Protein AF-A0A024U863-F1 (afdb_monomer)

Nearest PDB structures (foldseek):
  3dof-assembly1_B  TM=7.709E-01  e=3.099E-02  Homo sapiens
  5a7d-assembly1_R  TM=2.707E-01  e=6.084E+00  Drosophila melanogaster
  5a7d-assembly2_Q  TM=2.028E-01  e=5.424E+00  Drosophila melanogaster

Solvent-accessible surface area (backbone atoms only — not comparable to full-atom values): 11128 Å² total; per-residue (Å²): 144,69,62,66,69,47,52,58,52,44,57,62,49,55,77,75,60,78,72,74,83,85,80,75,94,74,94,79,80,90,83,85,88,83,88,87,86,81,90,75,84,78,72,89,75,84,70,82,72,81,65,95,59,82,84,48,71,60,57,50,51,53,48,45,72,77,67,36,62,69,62,52,52,53,54,53,55,50,29,66,75,58,11,82,82,51,62,75,89,50,90,76,83,58,74,69,55,56,61,52,46,51,55,49,51,54,54,51,51,52,53,53,47,55,51,40,46,74,73,76,47,50,70,66,58,44,52,52,52,51,52,53,39,30,76,74,34,68,82,34,70,67,28,49,52,52,50,49,56,54,51,65,67,31,69,69,53,44,52,51,53,26,30,51,36,37,53,51,53,55,50,54,70,59,64,75,77,119

Sequence (178 aa):
MNGYKKNLYIYHQSQYTTKMPSESKGTYRRDDDDDVSDAKRVGANESDAKTDRPPTIVDRVIAFFFENEDFCRVFERFADKHCDIFDVKSDEMQLEYTDIYKKFTDLFESKIEAFIESQGSTVDDFYTLVKKAHDKDPHGTIAIYSRMLVATTDFDVFVIMMKQAKEAKAADAKGEFK

InterPro domains:
  IPR023379 BART domain [PF11527] (61-169)
  IPR038888 Cilia- and flagella-associated protein 36 [PTHR21532] (58-166)
  IPR042541 BART domain superfamily [G3DSA:1.20.1520.10] (47-175)

Mean predicted aligned error: 14.29 Å

Structure (mmCIF, N/CA/C/O backbone):
data_AF-A0A024U863-F1
#
_entry.id   AF-A0A024U863-F1
#
loop_
_atom_site.group_PDB
_atom_site.id
_atom_site.type_symbol
_atom_site.label_atom_id
_atom_site.label_alt_id
_atom_site.label_comp_id
_atom_site.label_asym_id
_atom_site.label_entity_id
_atom_site.label_seq_id
_atom_site.pdbx_PDB_ins_code
_atom_site.Cartn_x
_atom_site.Cartn_y
_atom_site.Cartn_z
_atom_site.occupancy
_atom_site.B_iso_or_equiv
_atom_site.auth_seq_id
_atom_site.auth_comp_id
_atom_site.auth_asym_id
_atom_site.auth_atom_id
_atom_site.pdbx_PDB_model_num
ATOM 1 N N . MET A 1 1 ? -20.012 -9.435 1.701 1.00 40.56 1 MET A N 1
ATOM 2 C CA . MET A 1 1 ? -18.722 -9.572 0.976 1.00 40.56 1 MET A CA 1
ATOM 3 C C . MET A 1 1 ? -18.466 -8.541 -0.147 1.00 40.56 1 MET A C 1
ATOM 5 O O . MET A 1 1 ? -17.589 -8.779 -0.960 1.00 40.56 1 MET A O 1
ATOM 9 N N . ASN A 1 2 ? -19.129 -7.371 -0.205 1.00 37.25 2 ASN A N 1
ATOM 10 C CA . ASN A 1 2 ? -18.901 -6.393 -1.300 1.00 37.25 2 ASN A CA 1
ATOM 11 C C . ASN A 1 2 ? -18.754 -4.923 -0.836 1.00 37.25 2 ASN A C 1
ATOM 13 O O . ASN A 1 2 ? -18.875 -4.003 -1.641 1.00 37.25 2 ASN A O 1
ATOM 17 N N . GLY A 1 3 ? -18.531 -4.690 0.463 1.00 31.44 3 GLY A N 1
ATOM 18 C CA . GLY A 1 3 ? -18.396 -3.342 1.038 1.00 31.44 3 GLY A CA 1
ATOM 19 C C . GLY A 1 3 ? -16.996 -2.745 0.870 1.00 31.44 3 GLY A C 1
ATOM 20 O O . GLY A 1 3 ? -16.860 -1.578 0.518 1.00 31.44 3 GLY A O 1
ATOM 21 N N . TYR A 1 4 ? -15.958 -3.569 1.023 1.00 34.25 4 TYR A N 1
ATOM 22 C CA . TYR A 1 4 ? -14.557 -3.133 1.020 1.00 34.25 4 TYR A CA 1
ATOM 23 C C . TYR A 1 4 ? -14.078 -2.654 -0.356 1.00 34.25 4 TYR A C 1
ATOM 25 O O . TYR A 1 4 ? -13.518 -1.564 -0.471 1.00 34.25 4 TYR A O 1
ATOM 33 N N . LYS A 1 5 ? -14.422 -3.391 -1.426 1.00 39.09 5 LYS A N 1
ATOM 34 C CA . LYS A 1 5 ? -14.172 -2.962 -2.815 1.00 39.09 5 LYS A CA 1
ATOM 35 C C . LYS A 1 5 ? -14.874 -1.639 -3.136 1.00 39.09 5 LYS A C 1
ATOM 37 O O . LYS A 1 5 ? -14.330 -0.825 -3.873 1.00 39.09 5 LYS A O 1
ATOM 42 N N . LYS A 1 6 ? -16.056 -1.393 -2.555 1.00 37.03 6 LYS A N 1
ATOM 43 C CA . LYS A 1 6 ? -16.772 -0.125 -2.722 1.00 37.03 6 LYS A CA 1
ATOM 44 C C . LYS A 1 6 ? -16.045 1.014 -2.016 1.00 37.03 6 LYS A C 1
ATOM 46 O O . LYS A 1 6 ? -15.883 2.045 -2.637 1.00 37.03 6 LYS A O 1
ATOM 51 N N . ASN A 1 7 ? -15.560 0.841 -0.788 1.00 41.03 7 ASN A N 1
ATOM 52 C CA . ASN A 1 7 ? -14.935 1.937 -0.036 1.00 41.03 7 ASN A CA 1
ATOM 53 C C . ASN A 1 7 ? -13.564 2.354 -0.582 1.00 41.03 7 ASN A C 1
ATOM 55 O O . ASN A 1 7 ? -13.302 3.551 -0.672 1.00 41.03 7 ASN A O 1
ATOM 59 N N . LEU A 1 8 ? -12.738 1.409 -1.044 1.00 41.66 8 LEU A N 1
ATOM 60 C CA . LEU A 1 8 ? -11.461 1.746 -1.685 1.00 41.66 8 LEU A CA 1
ATOM 61 C C . LEU A 1 8 ? -11.680 2.430 -3.050 1.00 41.66 8 LEU A C 1
ATOM 63 O O . LEU A 1 8 ? -11.015 3.411 -3.379 1.00 41.66 8 LEU A O 1
ATOM 67 N N . TYR A 1 9 ? -12.690 1.982 -3.805 1.00 39.88 9 TYR A N 1
ATOM 68 C CA . TYR A 1 9 ? -13.096 2.612 -5.064 1.00 39.88 9 TYR A CA 1
ATOM 69 C C . TYR A 1 9 ? -13.805 3.965 -4.852 1.00 39.88 9 TYR A C 1
ATOM 71 O O . TYR A 1 9 ? -13.642 4.881 -5.653 1.00 39.88 9 TYR A O 1
ATOM 79 N N . ILE A 1 10 ? -14.555 4.134 -3.757 1.00 45.16 10 ILE A N 1
ATOM 80 C CA . ILE A 1 10 ? -15.210 5.394 -3.367 1.00 45.16 10 ILE A CA 1
ATOM 81 C C . ILE A 1 10 ? -14.169 6.413 -2.899 1.00 45.16 10 ILE A C 1
ATOM 83 O O . ILE A 1 10 ? -14.284 7.574 -3.276 1.00 45.16 10 ILE A O 1
ATOM 87 N N . TYR A 1 11 ? -13.130 6.011 -2.158 1.00 42.56 11 TYR A N 1
ATOM 88 C CA . TYR A 1 11 ? -12.011 6.903 -1.833 1.00 42.56 11 TYR A CA 1
ATOM 89 C C . TYR A 1 11 ? -11.299 7.371 -3.109 1.00 42.56 11 TYR A C 1
ATOM 91 O O . TYR A 1 11 ? -11.053 8.564 -3.281 1.00 42.56 11 TYR A O 1
ATOM 99 N N . HIS A 1 12 ? -11.083 6.451 -4.054 1.00 43.12 12 HIS A N 1
ATOM 100 C CA . HIS A 1 12 ? -10.526 6.770 -5.365 1.00 43.12 12 HIS A CA 1
ATOM 101 C C . HIS A 1 12 ? -11.420 7.732 -6.169 1.00 43.12 12 HIS A C 1
ATOM 103 O O . HIS A 1 12 ? -10.902 8.657 -6.777 1.00 43.12 12 HIS A O 1
ATOM 109 N N . GLN A 1 13 ? -12.753 7.586 -6.153 1.00 38.28 13 GLN A N 1
ATOM 110 C CA . GLN A 1 13 ? -13.658 8.504 -6.867 1.00 38.28 13 GLN A CA 1
ATOM 111 C C . GLN A 1 13 ? -13.890 9.846 -6.157 1.00 38.28 13 GLN A C 1
ATOM 113 O O . GLN A 1 13 ? -14.039 10.867 -6.824 1.00 38.28 13 GLN A O 1
ATOM 118 N N . SER A 1 14 ? -13.892 9.880 -4.822 1.00 38.62 14 SER A N 1
ATOM 119 C CA . SER A 1 14 ? -14.157 11.095 -4.041 1.00 38.62 14 SER A CA 1
ATOM 120 C C . SER A 1 14 ? -13.081 12.169 -4.230 1.00 38.62 14 SER A C 1
ATOM 122 O O . SER A 1 14 ? -13.390 13.354 -4.111 1.00 38.62 14 SER A O 1
ATOM 124 N N . GLN A 1 15 ? -11.845 11.782 -4.564 1.00 42.84 15 GLN A N 1
ATOM 125 C CA . GLN A 1 15 ? -10.753 12.714 -4.877 1.00 42.84 15 GLN A CA 1
ATOM 126 C C . GLN A 1 15 ? -10.921 13.411 -6.241 1.00 42.84 15 GLN A C 1
ATOM 128 O O . GLN A 1 15 ? -10.272 14.422 -6.497 1.00 42.84 15 GLN A O 1
ATOM 133 N N . TYR A 1 16 ? -11.832 12.934 -7.098 1.00 40.19 16 TYR A N 1
ATOM 134 C CA . TYR A 1 16 ? -12.148 13.561 -8.388 1.00 40.19 16 TYR A CA 1
ATOM 135 C C . TYR A 1 16 ? -13.442 14.391 -8.372 1.00 40.19 16 TYR A C 1
ATOM 137 O O . TYR A 1 16 ? -13.772 15.021 -9.375 1.00 40.19 16 TYR A O 1
ATOM 145 N N . THR A 1 17 ? -14.188 14.432 -7.258 1.00 38.59 17 THR A N 1
ATOM 146 C CA . THR A 1 17 ? -15.500 15.111 -7.203 1.00 38.59 17 THR A CA 1
ATOM 147 C C . THR A 1 17 ? -15.545 16.376 -6.350 1.00 38.59 17 THR A C 1
ATOM 149 O O . THR A 1 17 ? -16.642 16.865 -6.065 1.00 38.59 17 THR A O 1
ATOM 152 N N . THR A 1 18 ? -14.404 16.960 -5.973 1.00 35.66 18 THR A N 1
ATOM 153 C CA . THR A 1 18 ? -14.390 18.306 -5.379 1.00 35.66 18 THR A CA 1
ATOM 154 C C . THR A 1 18 ? -14.790 19.323 -6.447 1.00 35.66 18 THR A C 1
ATOM 156 O O . THR A 1 18 ? -13.971 19.862 -7.188 1.00 35.66 18 THR A O 1
ATOM 159 N N . LYS A 1 19 ? -16.105 19.528 -6.559 1.00 41.78 19 LYS A N 1
ATOM 160 C CA . LYS A 1 19 ? -16.744 20.551 -7.376 1.00 41.78 19 LYS A CA 1
ATOM 161 C C . LYS A 1 19 ? -16.129 21.904 -7.042 1.00 41.78 19 LYS A C 1
ATOM 163 O O . LYS A 1 19 ? -16.186 22.352 -5.898 1.00 41.78 19 LYS A O 1
ATOM 168 N N . MET A 1 20 ? -15.604 22.555 -8.073 1.00 32.41 20 MET A N 1
ATOM 169 C CA . MET A 1 20 ? -15.341 23.986 -8.054 1.00 32.41 20 MET A CA 1
ATOM 170 C C . MET A 1 20 ? -16.615 24.740 -7.631 1.00 32.41 20 MET A C 1
ATOM 172 O O . MET A 1 20 ? -17.716 24.337 -8.029 1.00 32.41 20 MET A O 1
ATOM 176 N N . PRO A 1 21 ? -16.499 25.799 -6.814 1.00 34.59 21 PRO A N 1
ATOM 177 C CA . PRO A 1 21 ? -17.643 26.586 -6.386 1.00 34.59 21 PRO A CA 1
ATOM 178 C C . PRO A 1 21 ? -18.357 27.177 -7.605 1.00 34.59 21 PRO A C 1
ATOM 180 O O . PRO A 1 21 ? -17.755 27.806 -8.472 1.00 34.59 21 PRO A O 1
ATOM 183 N N . SER A 1 22 ? -19.666 26.944 -7.673 1.00 45.94 22 SER A N 1
ATOM 184 C CA . SER A 1 22 ? -20.553 27.610 -8.616 1.00 45.94 22 SER A CA 1
ATOM 185 C C . SER A 1 22 ? -20.682 29.075 -8.211 1.00 45.94 22 SER A C 1
ATOM 187 O O . SER A 1 22 ? -21.405 29.385 -7.260 1.00 45.94 22 SER A O 1
ATOM 189 N N . GLU A 1 23 ? -20.010 29.980 -8.914 1.00 32.44 23 GLU A N 1
ATOM 190 C CA . GLU A 1 23 ? -20.268 31.405 -8.739 1.00 32.44 23 GLU A CA 1
ATOM 191 C C . GLU A 1 23 ? -21.475 31.841 -9.572 1.00 32.44 23 GLU A C 1
ATOM 193 O O . GLU A 1 23 ? -21.543 31.731 -10.799 1.00 32.44 23 GLU A O 1
ATOM 198 N N . SER A 1 24 ? -22.475 32.283 -8.815 1.00 36.44 24 SER A N 1
ATOM 199 C CA . SER A 1 24 ? -23.716 32.907 -9.237 1.00 36.44 24 SER A CA 1
ATOM 200 C C . SER A 1 24 ? -23.484 34.144 -10.100 1.00 36.44 24 SER A C 1
ATOM 202 O O . SER A 1 24 ? -22.596 34.956 -9.861 1.00 36.44 24 SER A O 1
ATOM 204 N N . LYS A 1 25 ? -24.388 34.324 -11.065 1.00 36.69 25 LYS A N 1
ATOM 205 C CA . LYS A 1 25 ? -24.525 35.510 -11.912 1.00 36.69 25 LYS A CA 1
ATOM 206 C C . LYS A 1 25 ? -24.710 36.772 -11.056 1.00 36.69 25 LYS A C 1
ATOM 208 O O . LYS A 1 25 ? -25.790 36.988 -10.511 1.00 36.69 25 LYS A O 1
ATOM 213 N N . GLY A 1 26 ? -23.681 37.611 -10.989 1.00 31.81 26 GLY A N 1
ATOM 214 C CA . GLY A 1 26 ? -23.734 38.974 -10.461 1.00 31.81 26 GLY A CA 1
ATOM 215 C C . GLY A 1 26 ? -23.383 39.965 -11.567 1.00 31.81 26 GLY A C 1
ATOM 216 O O . GLY A 1 26 ? -22.270 39.973 -12.076 1.00 31.81 26 GLY A O 1
ATOM 217 N N . THR A 1 27 ? -24.357 40.765 -11.986 1.00 41.69 27 THR A N 1
ATOM 218 C CA . THR A 1 27 ? -24.231 41.776 -13.038 1.00 41.69 27 THR A CA 1
ATOM 219 C C . THR A 1 27 ? -23.424 42.982 -12.556 1.00 41.69 27 THR A C 1
ATOM 221 O O . THR A 1 27 ? -23.889 43.686 -11.660 1.00 41.69 27 THR A O 1
ATOM 224 N N . TYR A 1 28 ? -22.307 43.297 -13.213 1.00 29.89 28 TYR A N 1
ATOM 225 C CA . TYR A 1 28 ? -21.718 44.637 -13.169 1.00 29.89 28 TYR A CA 1
ATOM 226 C C . TYR A 1 28 ? -21.450 45.165 -14.579 1.00 29.89 28 TYR A C 1
ATOM 228 O O . TYR A 1 28 ? -21.278 44.417 -15.538 1.00 29.89 28 TYR A O 1
ATOM 236 N N . ARG A 1 29 ? -21.615 46.481 -14.672 1.00 31.14 29 ARG A N 1
ATOM 237 C CA . ARG A 1 29 ? -21.849 47.295 -15.862 1.00 31.14 29 ARG A CA 1
ATOM 238 C C . ARG A 1 29 ? -20.557 47.560 -16.645 1.00 31.14 29 ARG A C 1
ATOM 240 O O . ARG A 1 29 ? -19.472 47.469 -16.088 1.00 31.14 29 ARG A O 1
ATOM 247 N N . ARG A 1 30 ? -20.771 47.896 -17.923 1.00 35.91 30 ARG A N 1
ATOM 248 C CA . ARG A 1 30 ? -19.850 48.466 -18.923 1.00 35.91 30 ARG A CA 1
ATOM 249 C C . ARG A 1 30 ? -18.886 49.503 -18.328 1.00 35.91 30 ARG A C 1
ATOM 251 O O . ARG A 1 30 ? -19.320 50.263 -17.469 1.00 35.91 30 ARG A O 1
ATOM 258 N N . ASP A 1 31 ? -17.641 49.539 -18.801 1.00 35.34 31 ASP A N 1
ATOM 259 C CA . ASP A 1 31 ? -17.183 50.498 -19.823 1.00 35.34 31 ASP A CA 1
ATOM 260 C C . ASP A 1 31 ? -15.746 50.148 -20.296 1.00 35.34 31 ASP A C 1
ATOM 262 O O . ASP A 1 31 ? -14.912 49.727 -19.499 1.00 35.34 31 ASP A O 1
ATOM 266 N N . ASP A 1 32 ? -15.557 50.289 -21.613 1.00 39.31 32 ASP A N 1
ATOM 267 C CA . ASP A 1 32 ? -14.357 50.634 -22.399 1.00 39.31 32 ASP A CA 1
ATOM 268 C C . ASP A 1 32 ? -13.116 49.711 -22.543 1.00 39.31 32 ASP A C 1
ATOM 270 O O . ASP A 1 32 ? -12.400 49.396 -21.598 1.00 39.31 32 ASP A O 1
ATOM 274 N N . ASP A 1 33 ? -12.899 49.355 -23.822 1.00 40.94 33 ASP A N 1
ATOM 275 C CA . ASP A 1 33 ? -11.648 49.300 -24.601 1.00 40.94 33 ASP A CA 1
ATOM 276 C C . ASP A 1 33 ? -10.436 48.504 -24.074 1.00 40.94 33 ASP A C 1
ATOM 278 O O . ASP A 1 33 ? -9.705 48.938 -23.193 1.00 40.94 33 ASP A O 1
ATOM 282 N N . ASP A 1 34 ? -10.155 47.347 -24.688 1.00 36.44 34 ASP A N 1
ATOM 283 C CA . ASP A 1 34 ? -9.099 47.236 -25.713 1.00 36.44 34 ASP A CA 1
ATOM 284 C C . ASP A 1 34 ? -8.739 45.772 -26.051 1.00 36.44 34 ASP A C 1
ATOM 286 O O . ASP A 1 34 ? -8.577 44.906 -25.194 1.00 36.44 34 ASP A O 1
ATOM 290 N N . ASP A 1 35 ? -8.547 45.577 -27.353 1.00 36.38 35 ASP A N 1
ATOM 291 C CA . ASP A 1 35 ? -7.711 44.587 -28.036 1.00 36.38 35 ASP A CA 1
ATOM 292 C C . ASP A 1 35 ? -8.161 43.117 -28.197 1.00 36.38 35 ASP A C 1
ATOM 294 O O . ASP A 1 35 ? -8.458 42.349 -27.282 1.00 36.38 35 ASP A O 1
ATOM 298 N N . VAL A 1 36 ? -8.160 42.727 -29.471 1.00 41.66 36 VAL A N 1
ATOM 299 C CA . VAL A 1 36 ? -8.538 41.437 -30.035 1.00 41.66 36 VAL A CA 1
ATOM 300 C C . VAL A 1 36 ? -7.249 40.732 -30.433 1.00 41.66 36 VAL A C 1
ATOM 302 O O . VAL A 1 36 ? -6.582 41.193 -31.351 1.00 41.66 36 VAL A O 1
ATOM 305 N N . SER A 1 37 ? -6.941 39.563 -29.865 1.00 40.81 37 SER A N 1
ATOM 306 C CA . SER A 1 37 ? -6.636 38.361 -30.667 1.00 40.81 37 SER A CA 1
ATOM 307 C C . SER A 1 37 ? -6.153 37.151 -29.858 1.00 40.81 37 SER A C 1
ATOM 309 O O . SER A 1 37 ? -5.414 37.241 -28.889 1.00 40.81 37 SER A O 1
ATOM 311 N N . ASP A 1 38 ? -6.549 36.001 -30.402 1.00 36.78 38 ASP A N 1
ATOM 312 C CA . ASP A 1 38 ? -5.924 34.679 -30.313 1.00 36.78 38 ASP A CA 1
ATOM 313 C C . ASP A 1 38 ? -6.463 33.681 -29.272 1.00 36.78 38 ASP A C 1
ATOM 315 O O . ASP A 1 38 ? -5.865 33.324 -28.258 1.00 36.78 38 ASP A O 1
ATOM 319 N N . ALA A 1 39 ? -7.638 33.148 -29.610 1.00 42.19 39 ALA A N 1
ATOM 320 C CA . ALA A 1 39 ? -8.204 31.945 -29.030 1.00 42.19 39 ALA A CA 1
ATOM 321 C C . ALA A 1 39 ? -7.496 30.693 -29.581 1.00 42.19 39 ALA A C 1
ATOM 323 O O . ALA A 1 39 ? -7.949 30.093 -30.559 1.00 42.19 39 ALA A O 1
ATOM 324 N N . LYS A 1 40 ? -6.446 30.220 -28.901 1.00 37.16 40 LYS A N 1
ATOM 325 C CA . LYS A 1 40 ? -5.945 28.851 -29.090 1.00 37.16 40 LYS A CA 1
ATOM 326 C C . LYS A 1 40 ? -6.412 27.942 -27.956 1.00 37.16 40 LYS A C 1
ATOM 328 O O . LYS A 1 40 ? -5.810 27.860 -26.892 1.00 37.16 40 LYS A O 1
ATOM 333 N N . ARG A 1 41 ? -7.507 27.226 -28.238 1.00 43.59 41 ARG A N 1
ATOM 334 C CA . ARG A 1 41 ? -7.941 25.994 -27.557 1.00 43.59 41 ARG A CA 1
ATOM 335 C C . ARG A 1 41 ? -6.734 25.082 -27.310 1.00 43.59 41 ARG A C 1
ATOM 337 O O .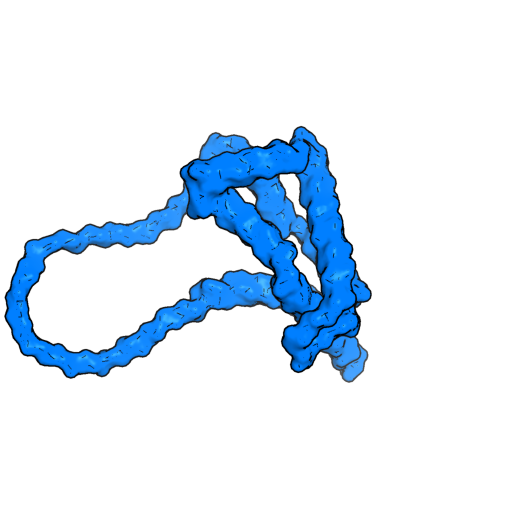 ARG A 1 41 ? -6.209 24.503 -28.261 1.00 43.59 41 ARG A O 1
ATOM 344 N N . VAL A 1 42 ? -6.345 24.895 -26.053 1.00 40.12 42 VAL A N 1
ATOM 345 C CA . VAL A 1 42 ? -5.480 23.777 -25.663 1.00 40.12 42 VAL A CA 1
ATOM 346 C C . VAL A 1 42 ? -6.410 22.644 -25.256 1.00 40.12 42 VAL A C 1
ATOM 348 O O . VAL A 1 42 ? -7.036 22.671 -24.200 1.00 40.12 42 VAL A O 1
ATOM 351 N N . GLY A 1 43 ? -6.600 21.715 -26.191 1.00 35.88 43 GLY A N 1
ATOM 352 C CA . GLY A 1 43 ? -7.360 20.497 -25.970 1.00 35.88 43 GLY A CA 1
ATOM 353 C C . GLY A 1 43 ? -6.703 19.640 -24.894 1.00 35.88 43 GLY A C 1
ATOM 354 O O . GLY A 1 43 ? -5.478 19.536 -24.834 1.00 35.88 43 GLY A O 1
ATOM 355 N N . ALA A 1 44 ? -7.548 19.022 -24.073 1.00 40.16 44 ALA A N 1
ATOM 356 C CA . ALA A 1 44 ? -7.192 17.872 -23.265 1.00 40.16 44 ALA A CA 1
ATOM 357 C C . ALA A 1 44 ? -6.592 16.804 -24.187 1.00 40.16 44 ALA A C 1
ATOM 359 O O . ALA A 1 44 ? -7.294 16.209 -25.003 1.00 40.16 44 ALA A O 1
ATOM 360 N N . ASN A 1 45 ? -5.278 16.627 -24.099 1.00 36.34 45 ASN A N 1
ATOM 361 C CA . ASN A 1 45 ? -4.579 15.539 -24.752 1.00 36.34 45 ASN A CA 1
ATOM 362 C C . ASN A 1 45 ? -4.285 14.510 -23.660 1.00 36.34 45 ASN A C 1
ATOM 364 O O . ASN A 1 45 ? -3.198 14.473 -23.091 1.00 36.34 45 ASN A O 1
ATOM 368 N N . GLU A 1 46 ? -5.298 13.709 -23.334 1.00 47.84 46 GLU A N 1
ATOM 369 C CA . GLU A 1 46 ? -5.109 12.415 -22.679 1.00 47.84 46 GLU A CA 1
ATOM 370 C C . GLU A 1 46 ? -4.465 11.479 -23.706 1.00 47.84 46 GLU A C 1
ATOM 372 O O . GLU A 1 46 ? -5.097 10.611 -24.305 1.00 47.84 46 GLU A O 1
ATOM 377 N N . SER A 1 47 ? -3.188 11.718 -23.995 1.00 41.34 47 SER A N 1
ATOM 378 C CA . SER A 1 47 ? -2.375 10.752 -24.708 1.00 41.34 47 SER A CA 1
ATOM 379 C C . SER A 1 47 ? -1.897 9.735 -23.684 1.00 41.34 47 SER A C 1
ATOM 381 O O . SER A 1 47 ? -0.842 9.913 -23.072 1.00 41.34 47 SER A O 1
ATOM 383 N N . ASP A 1 48 ? -2.676 8.667 -23.514 1.00 50.16 48 ASP A N 1
ATOM 384 C CA . ASP A 1 48 ? -2.163 7.375 -23.069 1.00 50.16 48 ASP A CA 1
ATOM 385 C C . ASP A 1 48 ? -1.062 6.959 -24.049 1.00 50.16 48 ASP A C 1
ATOM 387 O O . ASP A 1 48 ? -1.287 6.317 -25.081 1.00 50.16 48 ASP A O 1
ATOM 391 N N . ALA A 1 49 ? 0.158 7.403 -23.760 1.00 46.75 49 ALA A N 1
ATOM 392 C CA . ALA A 1 49 ? 1.342 6.991 -24.473 1.00 46.75 49 ALA A CA 1
ATOM 393 C C . ALA A 1 49 ? 1.580 5.518 -24.138 1.00 46.75 49 ALA A C 1
ATOM 395 O O . ALA A 1 49 ? 2.290 5.182 -23.187 1.00 46.75 49 ALA A O 1
ATOM 396 N N . LYS A 1 50 ? 0.991 4.624 -24.945 1.00 48.81 50 LYS A N 1
ATOM 397 C CA . LYS A 1 50 ? 1.477 3.252 -25.092 1.00 48.81 50 LYS A CA 1
ATOM 398 C C . LYS A 1 50 ? 2.958 3.350 -25.416 1.00 48.81 50 LYS A C 1
ATOM 400 O O . LYS A 1 50 ? 3.352 3.665 -26.535 1.00 48.81 50 LYS A O 1
ATOM 405 N N . THR A 1 51 ? 3.775 3.172 -24.390 1.00 52.66 51 THR A N 1
ATOM 406 C CA . THR A 1 51 ? 5.214 3.216 -24.545 1.00 52.66 51 THR A CA 1
ATOM 407 C C . THR A 1 51 ? 5.585 1.903 -25.215 1.00 52.66 51 THR A C 1
ATOM 409 O O . THR A 1 51 ? 5.385 0.848 -24.626 1.00 52.66 51 THR A O 1
ATOM 412 N N . ASP A 1 52 ? 6.109 1.960 -26.438 1.00 62.78 52 ASP A N 1
ATOM 413 C CA . ASP A 1 52 ? 6.518 0.810 -27.272 1.00 62.78 52 ASP A CA 1
ATOM 414 C C . ASP A 1 52 ? 7.737 0.044 -26.694 1.00 62.78 52 ASP A C 1
ATOM 416 O O . ASP A 1 52 ? 8.469 -0.659 -27.386 1.00 62.78 52 ASP A O 1
ATOM 420 N N . ARG A 1 53 ? 8.007 0.232 -25.397 1.00 76.69 53 ARG A N 1
ATOM 421 C CA . ARG A 1 53 ? 9.093 -0.392 -24.649 1.00 76.69 53 ARG A CA 1
ATOM 422 C C . ARG A 1 53 ? 8.553 -1.609 -23.894 1.00 76.69 53 ARG A C 1
ATOM 424 O O . ARG A 1 53 ? 7.408 -1.584 -23.442 1.00 76.69 53 ARG A O 1
ATOM 431 N N . PRO A 1 54 ? 9.375 -2.646 -23.677 1.00 80.88 54 PRO A N 1
ATOM 432 C CA . PRO A 1 54 ? 8.975 -3.764 -22.836 1.00 80.88 54 PRO A CA 1
ATOM 433 C C . PRO A 1 54 ? 8.636 -3.284 -21.409 1.00 80.88 54 PRO A C 1
ATOM 435 O O . PRO A 1 54 ? 9.318 -2.389 -20.895 1.00 80.88 54 PRO A O 1
ATOM 438 N N . PRO A 1 55 ? 7.613 -3.871 -20.758 1.00 85.00 55 PRO A N 1
ATOM 439 C CA . PRO A 1 55 ? 7.201 -3.484 -19.414 1.00 85.00 55 PRO A CA 1
ATOM 440 C C . PRO A 1 55 ? 8.333 -3.730 -18.415 1.00 85.00 55 PRO A C 1
ATOM 442 O O . PRO A 1 55 ? 8.886 -4.834 -18.323 1.00 85.00 55 PRO A O 1
ATOM 445 N N . THR A 1 56 ? 8.665 -2.684 -17.666 1.00 90.62 56 THR A N 1
ATOM 446 C CA . THR A 1 56 ? 9.685 -2.703 -16.614 1.00 90.62 56 THR A CA 1
ATOM 447 C C . THR A 1 56 ? 9.163 -3.386 -15.354 1.00 90.62 56 THR A C 1
ATOM 449 O O . THR A 1 56 ? 7.962 -3.616 -15.212 1.00 90.62 56 THR A O 1
ATOM 452 N N . ILE A 1 57 ? 10.055 -3.687 -14.404 1.00 92.50 57 ILE A N 1
ATOM 453 C CA . ILE A 1 57 ? 9.638 -4.210 -13.096 1.00 92.50 57 ILE A CA 1
ATOM 454 C C . ILE A 1 57 ? 8.664 -3.262 -12.387 1.00 92.50 57 ILE A C 1
ATOM 456 O O . ILE A 1 57 ? 7.712 -3.723 -11.772 1.00 92.50 57 ILE A O 1
ATOM 460 N N . VAL A 1 58 ? 8.829 -1.945 -12.552 1.00 90.31 58 VAL A N 1
ATOM 461 C CA . VAL A 1 58 ? 7.925 -0.950 -11.962 1.00 90.31 58 VAL A CA 1
ATOM 462 C C . VAL A 1 58 ? 6.519 -1.065 -12.548 1.00 90.31 58 VAL A C 1
ATOM 464 O O . VAL A 1 58 ? 5.552 -1.091 -11.796 1.00 90.31 58 VAL A O 1
ATOM 467 N N . ASP A 1 59 ? 6.403 -1.230 -13.869 1.00 90.19 59 ASP A N 1
ATOM 468 C CA . ASP A 1 59 ? 5.109 -1.424 -14.539 1.00 90.19 59 ASP A CA 1
ATOM 469 C C . ASP A 1 59 ? 4.405 -2.692 -14.020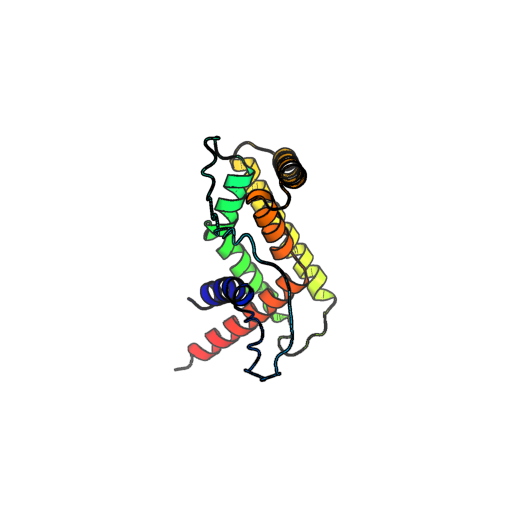 1.00 90.19 59 ASP A C 1
ATOM 471 O O . ASP A 1 59 ? 3.199 -2.696 -13.779 1.00 90.19 59 ASP A O 1
ATOM 475 N N . ARG A 1 60 ? 5.172 -3.764 -13.777 1.00 92.69 60 ARG A N 1
ATOM 476 C CA . ARG A 1 60 ? 4.644 -5.021 -13.226 1.00 92.69 60 ARG A CA 1
ATOM 477 C C . ARG A 1 60 ? 4.245 -4.907 -11.760 1.00 92.69 60 ARG A C 1
ATOM 479 O O . ARG A 1 60 ? 3.238 -5.491 -11.383 1.00 92.69 60 ARG A O 1
ATOM 486 N N . VAL A 1 61 ? 5.006 -4.179 -10.941 1.00 91.94 61 VAL A N 1
ATOM 487 C CA . VAL A 1 61 ? 4.665 -3.920 -9.530 1.00 91.94 61 VAL A CA 1
ATOM 488 C C . VAL A 1 61 ? 3.386 -3.093 -9.437 1.00 91.94 61 VAL A C 1
ATOM 490 O O . VAL A 1 61 ? 2.519 -3.415 -8.632 1.00 91.94 61 VAL A O 1
ATOM 493 N N . ILE A 1 62 ? 3.231 -2.079 -10.294 1.00 90.06 62 ILE A N 1
ATOM 494 C CA . ILE A 1 62 ? 2.001 -1.281 -10.380 1.00 90.06 62 ILE A CA 1
ATOM 495 C C . ILE A 1 62 ? 0.816 -2.180 -10.750 1.00 90.06 62 ILE A C 1
ATOM 497 O O . ILE A 1 62 ? -0.191 -2.176 -10.047 1.00 90.06 62 ILE A O 1
ATOM 501 N N . ALA A 1 63 ? 0.945 -2.997 -11.800 1.00 91.38 63 ALA A N 1
ATOM 502 C CA . ALA A 1 63 ? -0.108 -3.938 -12.185 1.00 91.38 63 ALA A CA 1
ATOM 503 C C . ALA A 1 63 ? -0.436 -4.922 -11.050 1.00 91.38 63 ALA A C 1
ATOM 505 O O . ALA A 1 63 ? -1.598 -5.104 -10.702 1.00 91.38 63 ALA A O 1
ATOM 506 N N . PHE A 1 64 ? 0.580 -5.501 -10.405 1.00 92.19 64 PHE A N 1
ATOM 507 C CA . PHE A 1 64 ? 0.401 -6.392 -9.259 1.00 92.19 64 PHE A CA 1
ATOM 508 C C . PHE A 1 64 ? -0.362 -5.715 -8.117 1.00 92.19 64 PHE A C 1
ATOM 510 O O . PHE A 1 64 ? -1.293 -6.304 -7.578 1.00 92.19 64 PHE A O 1
ATOM 517 N N . PHE A 1 65 ? -0.019 -4.474 -7.782 1.00 89.75 65 PHE A N 1
ATOM 518 C CA . PHE A 1 65 ? -0.663 -3.736 -6.703 1.00 89.75 65 PHE A CA 1
ATOM 519 C C . PHE A 1 65 ? -2.164 -3.502 -6.941 1.00 89.75 65 PHE A C 1
ATOM 521 O O . PHE A 1 65 ? -2.956 -3.627 -6.010 1.00 89.75 65 PHE A O 1
ATOM 528 N N . PHE A 1 66 ? -2.568 -3.190 -8.178 1.00 86.00 66 PHE A N 1
ATOM 529 C CA . PHE A 1 66 ? -3.967 -2.886 -8.501 1.00 86.00 66 PHE A CA 1
ATOM 530 C C . PHE A 1 66 ? -4.801 -4.107 -8.908 1.00 86.00 66 PHE A C 1
ATOM 532 O O . PHE A 1 66 ? -6.015 -4.113 -8.701 1.00 86.00 66 PHE A O 1
ATOM 539 N N . GLU A 1 67 ? -4.180 -5.133 -9.492 1.00 90.12 67 GLU A N 1
ATOM 540 C CA . GLU A 1 67 ? -4.893 -6.259 -10.108 1.00 90.12 67 GLU A CA 1
ATOM 541 C C . GLU A 1 67 ? -4.820 -7.550 -9.279 1.00 90.12 67 GLU A C 1
ATOM 543 O O . GLU A 1 67 ? -5.647 -8.447 -9.462 1.00 90.12 67 GLU A O 1
ATOM 548 N N . ASN A 1 68 ? -3.859 -7.682 -8.357 1.00 92.19 68 ASN A N 1
ATOM 549 C CA . ASN A 1 68 ? -3.690 -8.919 -7.602 1.00 92.19 68 ASN A CA 1
ATOM 550 C C . ASN A 1 68 ? -4.666 -9.006 -6.418 1.00 92.19 68 ASN A C 1
ATOM 552 O O . ASN A 1 68 ? -4.456 -8.438 -5.347 1.00 92.19 68 ASN A O 1
ATOM 556 N N . GLU A 1 69 ? -5.728 -9.794 -6.583 1.00 91.62 69 GLU A N 1
ATOM 557 C CA . GLU A 1 69 ? -6.709 -9.982 -5.513 1.00 91.62 69 GLU A CA 1
ATOM 558 C C . GLU A 1 69 ? -6.146 -10.694 -4.273 1.00 91.62 69 GLU A C 1
ATOM 560 O O . GLU A 1 69 ? -6.611 -10.436 -3.164 1.00 91.62 69 GLU A O 1
ATOM 565 N N . ASP A 1 70 ? -5.168 -11.592 -4.425 1.00 91.38 70 ASP A N 1
ATOM 566 C CA . ASP A 1 70 ? -4.575 -12.304 -3.287 1.00 91.38 70 ASP A CA 1
ATOM 567 C C . ASP A 1 70 ? -3.745 -11.377 -2.403 1.00 91.38 70 ASP A C 1
ATOM 569 O O . ASP A 1 70 ? -3.773 -11.511 -1.178 1.00 91.38 70 ASP A O 1
ATOM 573 N N . PHE A 1 71 ? -3.067 -10.406 -3.014 1.00 89.50 71 PHE A N 1
ATOM 574 C CA . PHE A 1 71 ? -2.395 -9.318 -2.324 1.00 89.50 71 PHE A CA 1
ATOM 575 C C . PHE A 1 71 ? -3.406 -8.536 -1.482 1.00 89.50 71 PHE A C 1
ATOM 577 O O . PHE A 1 71 ? -3.262 -8.488 -0.263 1.00 89.50 71 PHE A O 1
ATOM 584 N N . CYS A 1 72 ? -4.502 -8.055 -2.079 1.00 89.19 72 CYS A N 1
ATOM 585 C CA . CYS A 1 72 ? -5.572 -7.363 -1.349 1.00 89.19 72 CYS A CA 1
ATOM 586 C C . CYS A 1 72 ? -6.146 -8.210 -0.195 1.00 89.19 72 CYS A C 1
ATOM 588 O O . CYS A 1 72 ? -6.260 -7.730 0.934 1.00 89.19 72 CYS A O 1
ATOM 590 N N . ARG A 1 73 ? -6.419 -9.502 -0.434 1.00 91.50 73 ARG A N 1
ATOM 591 C CA . ARG A 1 73 ? -6.933 -10.440 0.585 1.00 91.50 73 ARG A CA 1
ATOM 592 C C . ARG A 1 73 ? -5.988 -10.619 1.778 1.00 91.50 73 ARG A C 1
ATOM 594 O O . ARG A 1 73 ? -6.432 -10.943 2.881 1.00 91.50 73 ARG A O 1
ATOM 601 N N . VAL A 1 74 ? -4.675 -10.470 1.593 1.00 93.25 74 VAL A N 1
ATOM 602 C CA . VAL A 1 74 ? -3.710 -10.508 2.706 1.00 93.25 74 VAL A CA 1
ATOM 603 C C . VAL A 1 74 ? -3.932 -9.327 3.653 1.00 93.25 74 VAL A C 1
ATOM 605 O O . VAL A 1 74 ? -4.007 -9.551 4.862 1.00 93.25 74 VAL A O 1
ATOM 608 N N . PHE A 1 75 ? -4.107 -8.113 3.128 1.00 91.12 75 PHE A N 1
ATOM 609 C CA . PHE A 1 75 ? -4.316 -6.918 3.954 1.00 91.12 75 PHE A CA 1
ATOM 610 C C . PHE A 1 75 ? -5.714 -6.855 4.563 1.00 91.12 75 PHE A C 1
ATOM 612 O O . PHE A 1 75 ? -5.844 -6.443 5.711 1.00 91.12 75 PHE A O 1
ATOM 619 N N . GLU A 1 76 ? -6.743 -7.350 3.872 1.00 90.50 76 GLU A N 1
ATOM 620 C CA . GLU A 1 76 ? -8.084 -7.490 4.457 1.00 90.50 76 GLU A CA 1
ATOM 621 C C . GLU A 1 76 ? -8.060 -8.391 5.703 1.00 90.50 76 GLU A C 1
ATOM 623 O O . GLU A 1 76 ? -8.579 -8.021 6.755 1.00 90.50 76 GLU A O 1
ATOM 628 N N . ARG A 1 77 ? -7.384 -9.548 5.627 1.00 93.31 77 ARG A N 1
ATOM 629 C CA . ARG A 1 77 ? -7.218 -10.450 6.784 1.00 93.31 77 ARG A CA 1
ATOM 630 C C . ARG A 1 77 ? -6.378 -9.833 7.895 1.00 93.31 77 ARG A C 1
ATOM 632 O O . ARG A 1 77 ? -6.639 -10.085 9.070 1.00 93.31 77 ARG A O 1
ATOM 639 N N . PHE A 1 78 ? -5.355 -9.061 7.537 1.00 94.56 78 PHE A N 1
ATOM 640 C CA . PHE A 1 78 ? -4.570 -8.318 8.516 1.00 94.56 78 PHE A CA 1
ATOM 641 C C . PHE A 1 78 ? -5.455 -7.311 9.261 1.00 94.56 78 PHE A C 1
ATOM 643 O O . PHE A 1 78 ? -5.438 -7.277 10.492 1.00 94.56 78 PHE A O 1
ATOM 650 N N . ALA A 1 79 ? -6.264 -6.547 8.526 1.00 93.81 79 ALA A N 1
ATOM 651 C CA . ALA A 1 79 ? -7.158 -5.555 9.095 1.00 93.81 79 ALA A CA 1
ATOM 652 C C . ALA A 1 79 ? -8.199 -6.200 10.018 1.00 93.81 79 ALA A C 1
ATOM 654 O O . ALA A 1 79 ? -8.293 -5.802 11.172 1.00 93.81 79 ALA A O 1
ATOM 655 N N . ASP A 1 80 ? -8.889 -7.257 9.581 1.00 92.81 80 ASP A N 1
ATOM 656 C CA . ASP A 1 80 ? -9.895 -7.966 10.392 1.00 92.81 80 ASP A CA 1
ATOM 657 C C . ASP A 1 80 ? -9.331 -8.509 11.722 1.00 92.81 80 ASP A C 1
ATOM 659 O O . ASP A 1 80 ? -9.980 -8.471 12.775 1.00 92.81 80 ASP A O 1
ATOM 663 N N . LYS A 1 81 ? -8.070 -8.959 11.702 1.00 95.12 81 LYS A N 1
ATOM 664 C CA . LYS A 1 81 ? -7.369 -9.467 12.887 1.00 95.12 81 LYS A CA 1
ATOM 665 C C . LYS A 1 81 ? -6.959 -8.369 13.872 1.00 95.12 81 LYS A C 1
ATOM 667 O O . LYS A 1 81 ? -6.854 -8.640 15.067 1.00 95.12 81 LYS A O 1
ATOM 672 N N . HIS A 1 82 ? -6.664 -7.165 13.388 1.00 94.94 82 HIS A N 1
ATOM 673 C CA . HIS A 1 82 ? -6.030 -6.113 14.187 1.00 94.94 82 HIS A CA 1
ATOM 674 C C . HIS A 1 82 ? -6.906 -4.869 14.400 1.00 94.94 82 HIS A C 1
ATOM 676 O O . HIS A 1 82 ? -6.541 -4.008 15.198 1.00 94.94 82 HIS A O 1
ATOM 682 N N . CYS A 1 83 ? -8.065 -4.764 13.743 1.00 94.31 83 CYS A N 1
ATOM 683 C CA . CYS A 1 83 ? -8.925 -3.581 13.792 1.00 94.31 83 CYS A CA 1
ATOM 684 C C . CYS A 1 83 ? -9.568 -3.337 15.161 1.00 94.31 83 CYS A C 1
ATOM 686 O O . CYS A 1 83 ? -9.948 -2.210 15.456 1.00 94.31 83 CYS A O 1
ATOM 688 N N . ASP A 1 84 ? -9.676 -4.355 16.019 1.00 93.44 84 ASP A N 1
ATOM 689 C CA . ASP A 1 84 ? -10.469 -4.292 17.254 1.00 93.44 84 ASP A CA 1
ATOM 690 C C . ASP A 1 84 ? -9.995 -3.212 18.241 1.00 93.44 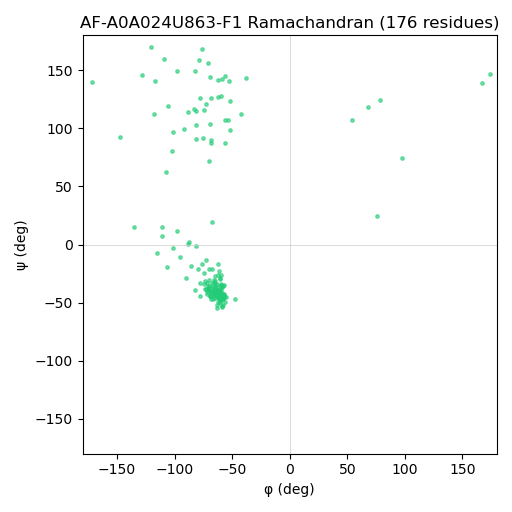84 ASP A C 1
ATOM 692 O O . ASP A 1 84 ? -10.825 -2.627 18.943 1.00 93.44 84 ASP A O 1
ATOM 696 N N . ILE A 1 85 ? -8.698 -2.885 18.250 1.00 93.75 85 ILE A N 1
ATOM 697 C CA . ILE A 1 85 ? -8.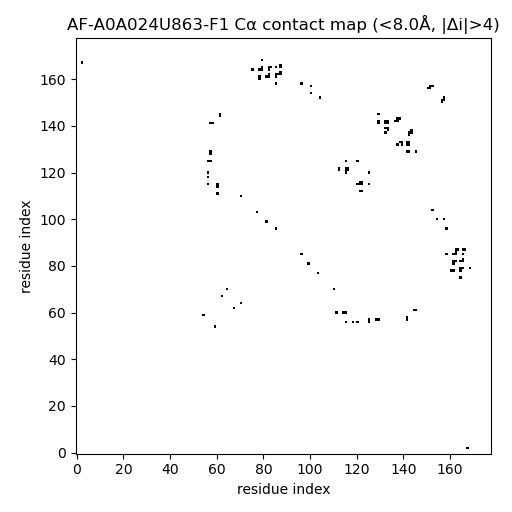126 -1.849 19.127 1.00 93.75 85 ILE A CA 1
ATOM 698 C C . ILE A 1 85 ? -8.416 -0.420 18.653 1.00 93.75 85 ILE A C 1
ATOM 700 O O . ILE A 1 85 ? -8.275 0.514 19.432 1.00 93.75 85 ILE A O 1
ATOM 704 N N . PHE A 1 86 ? -8.817 -0.234 17.392 1.00 93.31 86 PHE A N 1
ATOM 705 C CA . PHE A 1 86 ? -9.000 1.094 16.814 1.00 93.31 86 PHE A CA 1
ATOM 706 C C . PHE A 1 86 ? -10.316 1.704 17.283 1.00 93.31 86 PHE A C 1
ATOM 708 O O . PHE A 1 86 ? -11.383 1.102 17.133 1.00 93.31 86 PHE A O 1
ATOM 715 N N . ASP A 1 87 ? -10.269 2.903 17.850 1.00 92.00 87 ASP A N 1
ATOM 716 C CA . ASP A 1 87 ? -11.475 3.643 18.202 1.00 92.00 87 ASP A CA 1
ATOM 717 C C . ASP A 1 87 ? -12.041 4.370 16.976 1.00 92.00 87 ASP A C 1
ATOM 719 O O . ASP A 1 87 ? -11.433 5.278 16.418 1.00 92.00 87 ASP A O 1
ATOM 723 N N . VAL A 1 88 ? -13.234 3.960 16.556 1.00 90.19 88 VAL A N 1
ATOM 724 C CA . VAL A 1 88 ? -13.950 4.540 15.412 1.00 90.19 88 VAL A CA 1
ATOM 725 C C . VAL A 1 88 ? -14.541 5.911 15.759 1.00 90.19 88 VAL A C 1
ATOM 727 O O . VAL A 1 88 ? -14.764 6.725 14.871 1.00 90.19 88 VAL A O 1
ATOM 730 N N . LYS A 1 89 ? -14.805 6.184 17.043 1.00 88.00 89 LYS A N 1
ATOM 731 C CA . LYS A 1 89 ? -15.504 7.397 17.495 1.00 88.00 89 LYS A CA 1
ATOM 732 C C . LYS A 1 89 ? -14.568 8.524 17.922 1.00 88.00 89 LYS A C 1
ATOM 734 O O . LYS A 1 89 ? -15.048 9.628 18.164 1.00 88.00 89 LYS A O 1
ATOM 739 N N . SER A 1 90 ? -13.279 8.233 18.052 1.00 88.94 90 SER A N 1
ATOM 740 C CA . SER A 1 90 ? -12.263 9.182 18.491 1.00 88.94 90 SER A CA 1
ATOM 741 C C . SER A 1 90 ? -11.232 9.406 17.393 1.00 88.94 90 SER A C 1
ATOM 743 O O . SER A 1 90 ? -10.805 8.463 16.725 1.00 88.94 90 SER A O 1
ATOM 745 N N . ASP A 1 91 ? -10.796 10.652 17.239 1.00 86.25 91 ASP A N 1
ATOM 746 C CA . ASP A 1 91 ? -9.662 11.021 16.386 1.00 86.25 91 ASP A CA 1
ATOM 747 C C . ASP A 1 91 ? -8.318 10.925 17.129 1.00 86.25 91 ASP A C 1
ATOM 749 O O . ASP A 1 91 ? -7.265 11.211 16.565 1.00 86.25 91 ASP A O 1
ATOM 753 N N . GLU A 1 92 ? -8.335 10.495 18.392 1.00 89.25 92 GLU A N 1
ATOM 754 C CA . GLU A 1 92 ? -7.133 10.297 19.194 1.00 89.25 92 GLU A CA 1
ATOM 755 C C . GLU A 1 92 ? -6.294 9.114 18.680 1.00 89.25 92 GLU A C 1
ATOM 757 O O . GLU A 1 92 ? -6.772 7.979 18.560 1.00 89.25 92 GLU A O 1
ATOM 762 N N . MET A 1 93 ? -5.013 9.382 18.411 1.00 89.94 93 MET A N 1
ATOM 763 C CA . MET A 1 93 ? -4.045 8.384 17.959 1.00 89.94 93 MET A CA 1
ATOM 764 C C . MET A 1 93 ? -3.380 7.704 19.156 1.00 89.94 93 MET A C 1
ATOM 766 O O . MET A 1 93 ? -2.629 8.334 19.900 1.00 89.94 93 MET A O 1
ATOM 770 N N . GLN A 1 94 ? -3.644 6.410 19.327 1.00 90.56 94 GLN A N 1
ATOM 771 C CA . GLN A 1 94 ? -3.064 5.605 20.402 1.00 90.56 94 GLN A CA 1
ATOM 772 C C . GLN A 1 94 ? -1.659 5.116 20.023 1.00 90.56 94 GLN A C 1
ATOM 774 O O . GLN A 1 94 ? -1.365 4.871 18.849 1.00 90.56 94 GLN A O 1
ATOM 779 N N . LEU A 1 95 ? -0.783 4.935 21.015 1.00 92.06 95 LEU A N 1
ATOM 780 C CA . LEU A 1 95 ? 0.599 4.489 20.787 1.00 92.06 95 LEU A CA 1
ATOM 781 C C . LEU A 1 95 ? 0.640 3.091 20.155 1.00 92.06 95 LEU A C 1
ATOM 783 O O . LEU A 1 95 ? 1.431 2.838 19.247 1.00 92.06 95 LEU A O 1
ATOM 787 N N . GLU A 1 96 ? -0.280 2.223 20.564 1.00 93.19 96 GLU A N 1
ATOM 788 C CA . GLU A 1 96 ? -0.455 0.859 20.072 1.00 93.19 96 GLU A CA 1
ATOM 789 C C . GLU A 1 96 ? -0.747 0.813 18.565 1.00 93.19 96 GLU A C 1
ATOM 791 O O . GLU A 1 96 ? -0.412 -0.174 17.905 1.00 93.19 96 GLU A O 1
ATOM 796 N N . TYR A 1 97 ? -1.321 1.875 17.981 1.00 93.56 97 TYR A N 1
ATOM 797 C CA . TYR A 1 97 ? -1.545 1.948 16.533 1.00 93.56 97 TYR A CA 1
ATOM 798 C C . TYR A 1 97 ? -0.222 1.938 15.770 1.00 93.56 97 TYR A C 1
ATOM 800 O O . TYR A 1 97 ? -0.137 1.323 14.708 1.00 93.56 97 TYR A O 1
ATOM 808 N N . THR A 1 98 ? 0.824 2.546 16.335 1.00 93.38 98 THR A N 1
ATOM 809 C CA . THR A 1 98 ? 2.166 2.574 15.739 1.00 93.38 98 THR A CA 1
ATOM 810 C C . THR A 1 98 ? 2.765 1.171 15.652 1.00 93.38 98 THR A C 1
ATOM 812 O O . THR A 1 98 ? 3.419 0.830 14.667 1.00 93.38 98 THR A O 1
ATOM 815 N N . ASP A 1 99 ? 2.520 0.324 16.651 1.00 94.5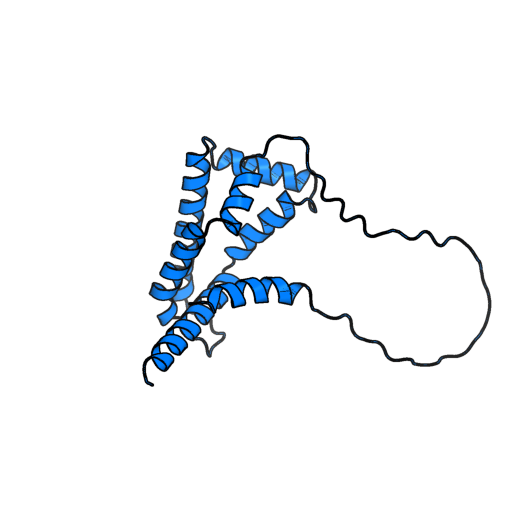0 99 ASP A N 1
ATOM 816 C CA . ASP A 1 99 ? 3.040 -1.045 16.664 1.00 94.50 99 ASP A CA 1
ATOM 817 C C . ASP A 1 99 ? 2.345 -1.938 15.635 1.00 94.50 99 ASP A C 1
ATOM 819 O O . ASP A 1 99 ? 2.976 -2.812 15.035 1.00 94.50 99 ASP A O 1
ATOM 823 N N . ILE A 1 100 ? 1.045 -1.733 15.412 1.00 95.62 100 ILE A N 1
ATOM 824 C CA . ILE A 1 100 ? 0.322 -2.433 14.346 1.00 95.62 100 ILE A CA 1
ATOM 825 C C . ILE A 1 100 ? 0.715 -1.879 12.977 1.00 95.62 100 ILE A C 1
ATOM 827 O O . ILE A 1 100 ? 0.898 -2.661 12.047 1.00 95.62 100 ILE A O 1
ATOM 831 N N . TYR A 1 101 ? 0.910 -0.567 12.862 1.00 94.56 101 TYR A N 1
ATOM 832 C CA . TYR A 1 101 ? 1.368 0.068 11.633 1.00 94.56 101 TYR A CA 1
ATOM 833 C C . TYR A 1 101 ? 2.730 -0.471 11.181 1.00 94.56 101 TYR A C 1
ATOM 835 O O . TYR A 1 101 ? 2.859 -0.862 10.029 1.00 94.56 101 TYR A O 1
ATOM 843 N N . LYS A 1 102 ? 3.707 -0.624 12.087 1.00 94.12 102 LYS A N 1
ATOM 844 C CA . LYS A 1 102 ? 4.999 -1.260 11.756 1.00 94.12 102 LYS A CA 1
ATOM 845 C C . LYS A 1 102 ? 4.824 -2.674 11.196 1.00 94.12 102 LYS A C 1
ATOM 847 O O . LYS A 1 102 ? 5.419 -3.038 10.193 1.00 94.12 102 LYS A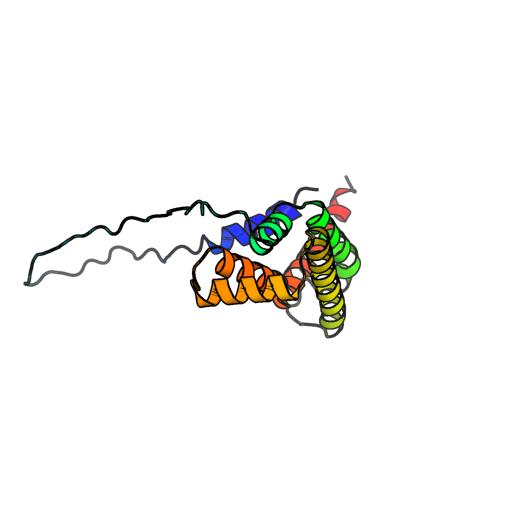 O 1
ATOM 852 N N . LYS A 1 103 ? 3.940 -3.473 11.802 1.00 95.19 103 LYS A N 1
ATOM 853 C CA . LYS A 1 103 ? 3.633 -4.822 11.291 1.00 95.19 103 LYS A CA 1
ATOM 854 C C . LYS A 1 103 ? 2.970 -4.779 9.915 1.00 95.19 103 LYS A C 1
ATOM 856 O O . LYS A 1 103 ? 3.172 -5.692 9.119 1.00 95.19 103 LYS A O 1
ATOM 861 N N . PHE A 1 104 ? 2.155 -3.759 9.655 1.00 94.19 104 PHE A N 1
ATOM 862 C CA . PHE A 1 104 ? 1.533 -3.540 8.356 1.00 94.19 104 PHE A CA 1
ATOM 863 C C . PHE A 1 104 ? 2.572 -3.152 7.298 1.00 94.19 104 PHE A C 1
ATOM 865 O O . PHE A 1 104 ? 2.570 -3.756 6.228 1.00 94.19 104 PHE A O 1
ATOM 872 N N . THR A 1 105 ? 3.480 -2.217 7.600 1.00 92.88 105 THR A N 1
ATOM 873 C CA . THR A 1 105 ? 4.549 -1.805 6.677 1.00 92.88 105 THR A CA 1
ATOM 874 C C . THR A 1 105 ? 5.487 -2.965 6.367 1.00 92.88 105 THR A C 1
ATOM 876 O O . THR A 1 105 ? 5.723 -3.242 5.196 1.00 92.88 105 THR A O 1
ATOM 879 N N . ASP A 1 106 ? 5.908 -3.730 7.378 1.00 94.31 106 ASP A N 1
ATOM 880 C CA . ASP A 1 106 ? 6.770 -4.903 7.184 1.00 94.31 106 ASP A CA 1
ATOM 881 C C . ASP A 1 106 ? 6.090 -5.960 6.295 1.00 94.31 106 ASP A C 1
ATOM 883 O O . ASP A 1 106 ? 6.705 -6.549 5.404 1.00 94.31 106 ASP A O 1
ATOM 887 N N . LEU A 1 107 ? 4.789 -6.201 6.511 1.00 94.12 107 LEU A N 1
ATOM 888 C CA . LEU A 1 107 ? 4.003 -7.113 5.679 1.00 94.12 107 LEU A CA 1
ATOM 889 C C . LEU A 1 107 ? 3.891 -6.602 4.240 1.00 94.12 107 LEU A C 1
ATOM 891 O O . LEU A 1 107 ? 3.980 -7.395 3.302 1.00 94.12 107 LEU A O 1
ATOM 895 N N . PHE A 1 108 ? 3.675 -5.300 4.067 1.00 91.44 108 PHE A N 1
ATOM 896 C CA . PHE A 1 108 ? 3.563 -4.668 2.763 1.00 91.44 108 PHE A CA 1
ATOM 897 C C . PHE A 1 108 ? 4.861 -4.789 1.968 1.00 91.44 108 PHE A C 1
ATOM 899 O O . PHE A 1 108 ? 4.861 -5.344 0.867 1.00 91.44 108 PHE A O 1
ATOM 906 N N . GLU A 1 109 ? 5.966 -4.338 2.560 1.00 91.88 109 GLU A N 1
ATOM 907 C CA . GLU A 1 109 ? 7.297 -4.377 1.962 1.00 91.88 109 GLU A CA 1
ATOM 908 C C . GLU A 1 109 ? 7.694 -5.810 1.611 1.00 91.88 109 GLU A C 1
ATOM 910 O O . GLU A 1 109 ? 8.051 -6.073 0.465 1.00 91.88 109 GLU A O 1
ATOM 915 N N . SER A 1 110 ? 7.492 -6.766 2.526 1.00 95.12 110 SER A N 1
ATOM 916 C CA . SER A 1 110 ? 7.797 -8.181 2.283 1.00 95.12 110 SER A CA 1
ATOM 917 C C . SER A 1 110 ? 7.024 -8.767 1.094 1.00 95.12 110 SER A C 1
ATOM 919 O O . SER A 1 110 ? 7.554 -9.592 0.346 1.00 95.12 110 SER A O 1
ATOM 921 N N . LYS A 1 111 ? 5.763 -8.364 0.881 1.00 94.44 111 LYS A N 1
ATOM 922 C CA . LYS A 1 111 ? 4.967 -8.848 -0.259 1.00 94.44 111 LYS A CA 1
ATOM 923 C C . LYS A 1 111 ? 5.411 -8.241 -1.582 1.00 94.44 111 LYS A C 1
ATOM 925 O O . LYS A 1 111 ? 5.422 -8.957 -2.584 1.00 94.44 111 LYS A O 1
ATOM 930 N N . ILE A 1 112 ? 5.778 -6.962 -1.587 1.00 92.25 112 ILE A N 1
ATOM 931 C CA . ILE A 1 112 ? 6.317 -6.296 -2.774 1.00 92.25 112 ILE A CA 1
ATOM 932 C C . ILE A 1 112 ? 7.704 -6.847 -3.117 1.00 92.25 112 ILE A C 1
ATOM 934 O O . ILE A 1 112 ? 7.942 -7.185 -4.273 1.00 92.25 112 ILE A O 1
ATOM 938 N N . GLU A 1 113 ? 8.582 -7.019 -2.130 1.00 94.62 113 GLU A N 1
ATOM 939 C CA . GLU A 1 113 ? 9.910 -7.617 -2.294 1.00 94.62 113 GLU A CA 1
ATOM 940 C C . GLU A 1 113 ? 9.817 -9.032 -2.870 1.00 94.62 113 GLU A C 1
ATOM 942 O O . GLU A 1 113 ? 10.379 -9.297 -3.931 1.00 94.62 113 GLU A O 1
ATOM 947 N N . ALA A 1 114 ? 9.010 -9.908 -2.263 1.00 95.44 114 ALA A N 1
ATOM 948 C CA . ALA A 1 114 ? 8.818 -11.268 -2.763 1.00 95.44 114 ALA A CA 1
ATOM 949 C C . ALA A 1 114 ? 8.283 -11.293 -4.206 1.00 95.44 114 ALA A C 1
ATOM 951 O O . ALA A 1 114 ? 8.661 -12.154 -5.005 1.00 95.44 114 ALA A O 1
ATOM 952 N N . PHE A 1 115 ? 7.406 -10.347 -4.566 1.00 95.56 115 PHE A N 1
ATOM 953 C CA . PHE A 1 115 ? 6.951 -10.214 -5.945 1.00 95.56 115 PHE A CA 1
ATOM 954 C C . PHE A 1 115 ? 8.092 -9.769 -6.869 1.00 95.56 115 PHE A C 1
ATOM 956 O O . PHE A 1 115 ? 8.288 -10.394 -7.909 1.00 95.56 115 PHE A O 1
ATOM 963 N N . ILE A 1 116 ? 8.871 -8.752 -6.495 1.00 94.00 116 ILE A N 1
ATOM 964 C CA . ILE A 1 116 ? 10.007 -8.257 -7.286 1.00 94.00 116 ILE A CA 1
ATOM 965 C C . ILE A 1 116 ? 11.028 -9.373 -7.546 1.00 94.00 116 ILE A C 1
ATOM 967 O O . ILE A 1 116 ? 11.415 -9.599 -8.697 1.00 94.00 116 ILE A O 1
ATOM 971 N N . GLU A 1 117 ? 11.391 -10.124 -6.508 1.00 95.56 117 GLU A N 1
ATOM 972 C CA . GLU A 1 117 ? 12.315 -11.254 -6.609 1.00 95.56 117 GLU A CA 1
ATOM 973 C C . GLU A 1 117 ? 11.760 -12.370 -7.501 1.00 95.56 117 GLU A C 1
ATOM 975 O O . GLU A 1 117 ? 12.485 -12.924 -8.329 1.00 95.56 117 GLU A O 1
ATOM 980 N N . SER A 1 118 ? 10.452 -12.656 -7.422 1.00 95.56 118 SER A N 1
ATOM 981 C CA . SER A 1 118 ? 9.797 -13.640 -8.300 1.00 95.56 118 SER A CA 1
ATOM 982 C C . SER A 1 118 ? 9.869 -13.272 -9.788 1.00 95.56 118 SER A C 1
ATOM 984 O O . SER A 1 118 ? 9.768 -14.146 -10.649 1.00 95.56 118 SER A O 1
ATOM 986 N N . GLN A 1 119 ? 10.057 -11.986 -10.102 1.00 93.81 119 GLN A N 1
ATOM 987 C CA . GLN A 1 119 ? 10.246 -11.485 -11.464 1.00 93.81 119 GLN A CA 1
ATOM 988 C C . GLN A 1 119 ? 11.719 -11.495 -11.909 1.00 93.81 119 GLN A C 1
ATOM 990 O O . GLN A 1 119 ? 12.007 -11.089 -13.037 1.00 93.81 119 GLN A O 1
ATOM 995 N N . GLY A 1 120 ? 12.643 -11.951 -11.056 1.00 93.50 120 GLY A N 1
ATOM 996 C CA . GLY A 1 120 ? 14.080 -11.988 -11.330 1.00 93.50 120 GLY A CA 1
ATOM 997 C C . GLY A 1 120 ? 14.769 -10.625 -11.230 1.00 93.50 120 GLY A C 1
ATOM 998 O O . GLY A 1 120 ? 15.785 -10.415 -11.888 1.00 93.50 120 GLY A O 1
ATOM 999 N N . SER A 1 121 ? 14.208 -9.693 -10.457 1.00 94.81 121 SER A N 1
ATOM 1000 C CA . SER A 1 121 ? 14.771 -8.359 -10.222 1.00 94.81 121 SER A CA 1
ATOM 1001 C C . SER A 1 121 ? 15.041 -8.148 -8.731 1.00 94.81 121 SER A C 1
ATOM 1003 O O . SER A 1 121 ? 14.632 -8.961 -7.905 1.00 94.81 121 SER A O 1
ATOM 1005 N N . THR A 1 122 ? 15.742 -7.071 -8.381 1.00 93.31 122 THR A N 1
ATOM 1006 C CA . THR A 1 122 ? 16.016 -6.703 -6.989 1.00 93.31 122 THR A CA 1
ATOM 1007 C C . THR A 1 122 ? 15.234 -5.459 -6.576 1.00 93.31 122 THR A C 1
ATOM 1009 O O . THR A 1 122 ? 14.808 -4.651 -7.407 1.00 93.31 122 THR A O 1
ATOM 1012 N N . VAL A 1 123 ? 15.069 -5.273 -5.268 1.00 90.62 123 VAL A N 1
ATOM 1013 C CA . VAL A 1 123 ? 14.467 -4.056 -4.704 1.00 90.62 123 VAL A CA 1
ATOM 1014 C C . VAL A 1 123 ? 15.274 -2.803 -5.089 1.00 90.62 123 VAL A C 1
ATOM 1016 O O . VAL A 1 123 ? 14.692 -1.757 -5.374 1.00 90.62 123 VAL A O 1
ATOM 1019 N N . ASP A 1 124 ? 16.603 -2.911 -5.186 1.00 91.75 124 ASP A N 1
ATOM 1020 C CA . ASP A 1 124 ? 17.477 -1.810 -5.616 1.00 91.75 124 ASP A CA 1
ATOM 1021 C C . ASP A 1 124 ? 17.235 -1.404 -7.082 1.00 91.75 124 ASP A C 1
ATOM 1023 O O . ASP A 1 124 ? 17.146 -0.212 -7.400 1.00 91.75 124 ASP A O 1
ATOM 1027 N N . ASP A 1 125 ? 17.020 -2.380 -7.975 1.00 90.25 125 ASP A N 1
ATOM 1028 C CA . ASP A 1 125 ? 16.638 -2.113 -9.368 1.00 90.25 125 ASP A CA 1
ATOM 1029 C C . ASP A 1 125 ? 15.305 -1.362 -9.441 1.00 90.25 125 ASP A C 1
ATOM 1031 O O . ASP A 1 125 ? 15.164 -0.391 -10.195 1.00 90.25 125 ASP A O 1
ATOM 1035 N N . PHE A 1 126 ? 14.326 -1.798 -8.640 1.00 90.31 126 PHE A N 1
ATOM 1036 C CA . PHE A 1 126 ? 13.018 -1.159 -8.552 1.00 90.31 126 PHE A CA 1
ATOM 1037 C C . PHE A 1 126 ? 13.147 0.307 -8.118 1.00 90.31 126 PHE A C 1
ATOM 1039 O O . PHE A 1 126 ? 12.686 1.197 -8.839 1.00 90.31 126 PHE A O 1
ATOM 1046 N N . TYR A 1 127 ? 13.841 0.585 -7.009 1.00 89.06 127 TYR A N 1
ATOM 1047 C CA . TYR A 1 127 ? 14.047 1.955 -6.528 1.00 89.06 127 TYR A CA 1
ATOM 1048 C C . TYR A 1 127 ? 14.824 2.817 -7.522 1.00 89.06 127 TYR A C 1
ATOM 1050 O O . TYR A 1 127 ? 14.465 3.975 -7.761 1.00 89.06 127 TYR A O 1
ATOM 1058 N N . THR A 1 128 ? 15.850 2.254 -8.158 1.00 91.19 128 THR A N 1
ATOM 1059 C CA . THR A 1 128 ? 16.628 2.942 -9.190 1.00 91.19 128 THR A CA 1
ATOM 1060 C C . THR A 1 128 ? 15.742 3.374 -10.360 1.00 91.19 128 THR A C 1
ATOM 1062 O O . THR A 1 128 ? 15.880 4.490 -10.869 1.00 91.19 128 THR A O 1
ATOM 1065 N N . LEU A 1 129 ? 14.817 2.516 -10.795 1.00 89.25 129 LEU A N 1
ATOM 1066 C CA . LEU A 1 129 ? 13.898 2.813 -11.893 1.00 89.25 129 LEU A CA 1
ATOM 1067 C C . LEU A 1 129 ? 12.825 3.830 -11.502 1.00 89.25 129 LEU A C 1
ATOM 1069 O O . LEU A 1 129 ? 12.557 4.739 -12.289 1.00 89.25 129 LEU A O 1
ATOM 1073 N N . VAL A 1 130 ? 12.260 3.725 -10.296 1.00 88.44 130 VAL A N 1
ATOM 1074 C CA . VAL A 1 130 ? 11.300 4.706 -9.766 1.00 88.44 130 VAL A CA 1
ATOM 1075 C C . VAL A 1 130 ? 11.941 6.091 -9.681 1.00 88.44 130 VAL A C 1
ATOM 1077 O O . VAL A 1 130 ? 11.372 7.063 -10.179 1.00 88.44 130 VAL A O 1
ATOM 1080 N N . LYS A 1 131 ? 13.159 6.185 -9.133 1.00 88.94 131 LYS A N 1
ATOM 1081 C CA . LYS A 1 131 ? 13.895 7.451 -9.021 1.00 88.94 131 LYS A CA 1
ATOM 1082 C C . LYS A 1 131 ? 14.172 8.069 -10.390 1.00 88.94 131 LYS A C 1
ATOM 1084 O O . LYS A 1 131 ? 13.852 9.229 -10.618 1.00 88.94 131 LYS A O 1
ATOM 1089 N N . LYS A 1 132 ? 14.682 7.276 -11.339 1.00 89.06 132 LYS A N 1
ATOM 1090 C CA . LYS A 1 132 ? 14.917 7.736 -12.720 1.00 89.06 132 LYS A CA 1
ATOM 1091 C C . LYS A 1 132 ? 13.635 8.207 -13.406 1.00 89.06 132 LYS A C 1
ATOM 1093 O O . LYS A 1 132 ? 13.677 9.178 -14.158 1.00 89.06 132 LYS A O 1
ATOM 1098 N N . ALA A 1 133 ? 12.515 7.517 -13.189 1.00 86.19 133 ALA A N 1
ATOM 1099 C CA . ALA A 1 133 ? 11.228 7.913 -13.750 1.00 86.19 133 ALA A CA 1
ATOM 1100 C C . ALA A 1 133 ? 1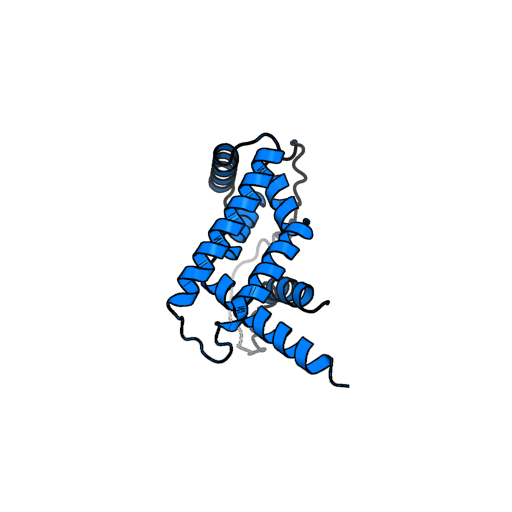0.750 9.247 -13.163 1.00 86.19 133 ALA A C 1
ATOM 1102 O O . ALA A 1 133 ? 10.337 10.119 -13.920 1.00 86.19 133 A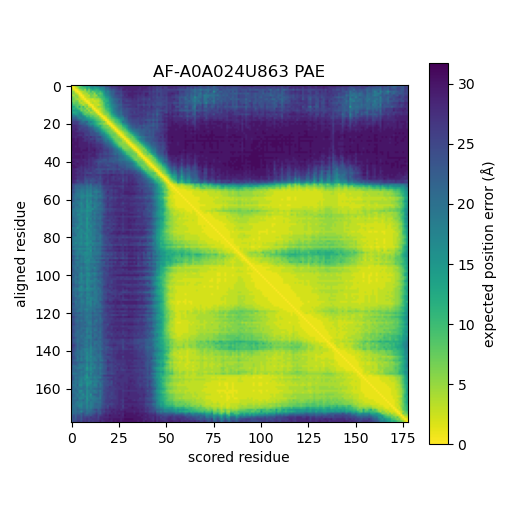LA A O 1
ATOM 1103 N N . HIS A 1 134 ? 10.882 9.425 -11.847 1.00 85.88 134 HIS A N 1
ATOM 1104 C CA . HIS A 1 134 ? 10.539 10.668 -11.166 1.00 85.88 134 HIS A CA 1
ATOM 1105 C C . HIS A 1 134 ? 11.407 11.850 -11.622 1.00 85.88 134 HIS A C 1
ATOM 1107 O O . HIS A 1 134 ? 10.875 12.924 -11.883 1.00 85.88 134 HIS A O 1
ATOM 1113 N N . ASP A 1 135 ? 12.722 11.657 -11.756 1.00 89.38 135 ASP A N 1
ATOM 1114 C CA . ASP A 1 135 ? 13.650 12.712 -12.189 1.00 89.38 135 ASP A CA 1
ATOM 1115 C C . ASP A 1 135 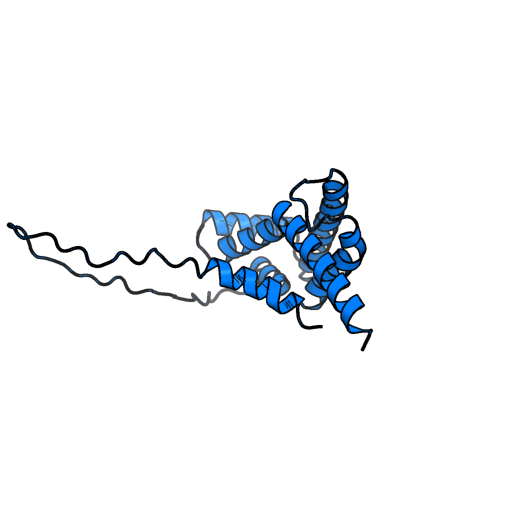? 13.422 13.121 -13.652 1.00 89.38 135 ASP A C 1
ATOM 1117 O O . ASP A 1 135 ? 13.609 14.281 -14.019 1.00 89.38 135 ASP A O 1
ATOM 1121 N N . LYS A 1 136 ? 13.019 12.167 -14.500 1.00 89.12 136 LYS A N 1
ATOM 1122 C CA . LYS A 1 136 ? 12.754 12.405 -15.923 1.00 89.12 136 LYS A CA 1
ATOM 1123 C C . LYS A 1 136 ? 11.400 13.069 -16.163 1.00 89.12 136 LYS A C 1
ATOM 1125 O O . LYS A 1 136 ? 11.307 13.956 -17.007 1.00 89.12 136 LYS A O 1
ATOM 1130 N N . ASP A 1 137 ? 10.361 12.591 -15.487 1.00 87.62 137 ASP A N 1
ATOM 1131 C CA . ASP A 1 137 ? 8.995 13.084 -15.632 1.00 87.62 137 ASP A CA 1
ATOM 1132 C C . ASP A 1 137 ? 8.238 12.969 -14.295 1.00 87.62 137 ASP A C 1
ATOM 1134 O O . ASP A 1 137 ? 7.614 11.940 -14.005 1.00 87.62 137 ASP A O 1
ATOM 1138 N N . PRO A 1 138 ? 8.256 14.032 -13.471 1.00 84.81 138 PRO A N 1
ATOM 1139 C CA . PRO A 1 138 ? 7.572 14.054 -12.181 1.00 84.81 138 PRO A CA 1
ATOM 1140 C C . PRO A 1 138 ? 6.048 13.899 -12.268 1.00 84.81 138 PRO A C 1
ATOM 1142 O O . PRO A 1 138 ? 5.412 13.634 -11.244 1.00 84.81 138 PRO A O 1
ATOM 1145 N N . HIS A 1 139 ? 5.452 14.092 -13.445 1.00 85.12 139 HIS A N 1
ATOM 1146 C CA . HIS A 1 139 ? 4.016 13.933 -13.687 1.00 85.12 139 HIS A CA 1
ATOM 1147 C C . HIS A 1 139 ? 3.708 12.718 -14.568 1.00 85.12 139 HIS A C 1
ATOM 1149 O O . HIS A 1 139 ? 2.555 12.490 -14.925 1.00 85.12 139 HIS A O 1
ATOM 1155 N N . GLY A 1 140 ? 4.722 11.907 -14.868 1.00 85.50 140 GLY A N 1
ATOM 1156 C CA . GLY A 1 140 ? 4.568 10.679 -15.623 1.00 85.50 140 GLY A CA 1
ATOM 1157 C C . GLY A 1 140 ? 3.845 9.604 -14.820 1.00 85.50 140 GLY A C 1
ATOM 1158 O O . GLY A 1 140 ? 3.893 9.563 -13.588 1.00 85.50 140 GLY A O 1
ATOM 1159 N N . THR A 1 141 ? 3.225 8.672 -15.539 1.00 86.00 141 THR A N 1
ATOM 1160 C CA . THR A 1 141 ? 2.440 7.554 -14.999 1.00 86.00 141 THR A CA 1
ATOM 1161 C C . THR A 1 141 ? 3.163 6.804 -13.876 1.00 86.00 141 THR A C 1
ATOM 1163 O O . THR A 1 141 ? 2.602 6.591 -12.805 1.00 86.00 141 THR A O 1
ATOM 1166 N N . ILE A 1 142 ? 4.441 6.468 -14.078 1.00 86.25 142 ILE A N 1
ATOM 1167 C CA . ILE A 1 142 ? 5.249 5.756 -13.077 1.00 86.25 142 ILE A CA 1
ATOM 1168 C C . ILE A 1 142 ? 5.457 6.599 -11.815 1.00 86.25 142 ILE A C 1
ATOM 1170 O O . ILE A 1 142 ? 5.334 6.072 -10.711 1.00 86.25 142 ILE A O 1
ATOM 1174 N N . ALA A 1 143 ? 5.755 7.893 -11.952 1.00 85.44 143 ALA A N 1
ATOM 1175 C CA . ALA A 1 143 ? 5.970 8.777 -10.809 1.00 85.44 143 ALA A CA 1
ATOM 1176 C C . ALA A 1 143 ? 4.680 8.950 -9.993 1.00 85.44 143 ALA A C 1
ATOM 1178 O O . ALA A 1 143 ? 4.715 8.886 -8.765 1.00 85.44 143 ALA A O 1
ATOM 1179 N N . ILE A 1 144 ? 3.537 9.103 -10.668 1.00 87.75 144 ILE A N 1
ATOM 1180 C CA . ILE A 1 144 ? 2.220 9.200 -10.027 1.00 87.75 144 ILE A CA 1
ATOM 1181 C C . ILE A 1 144 ? 1.881 7.908 -9.277 1.00 87.75 144 ILE A C 1
ATOM 1183 O O . ILE A 1 144 ? 1.592 7.963 -8.083 1.00 87.75 144 ILE A O 1
ATOM 1187 N N . TYR A 1 145 ? 1.969 6.746 -9.930 1.00 86.81 145 TYR A N 1
ATOM 1188 C CA . TYR A 1 145 ? 1.642 5.477 -9.277 1.00 86.81 145 TYR A CA 1
ATOM 1189 C C . TYR A 1 145 ? 2.616 5.120 -8.151 1.00 86.81 145 TYR A C 1
ATOM 1191 O O . TYR A 1 145 ? 2.198 4.586 -7.129 1.00 86.81 145 TYR A O 1
ATOM 1199 N N . SER A 1 146 ? 3.896 5.480 -8.275 1.00 83.88 146 SER A N 1
ATOM 1200 C CA . SER A 1 146 ? 4.861 5.299 -7.183 1.00 83.88 146 SER A CA 1
ATOM 1201 C C . SER A 1 146 ? 4.497 6.150 -5.962 1.00 83.88 146 SER A C 1
ATOM 1203 O O . SER A 1 146 ? 4.588 5.674 -4.835 1.00 83.88 146 SER A O 1
ATOM 1205 N N . ARG A 1 147 ? 4.018 7.388 -6.163 1.00 84.38 147 ARG A N 1
ATOM 1206 C CA . ARG A 1 147 ? 3.490 8.211 -5.060 1.00 84.38 147 ARG A CA 1
ATOM 1207 C C . ARG A 1 147 ? 2.225 7.610 -4.453 1.00 84.38 147 ARG A C 1
ATOM 1209 O O . ARG A 1 147 ? 2.066 7.674 -3.241 1.00 84.38 147 ARG A O 1
ATOM 1216 N N . MET A 1 148 ? 1.351 7.015 -5.266 1.00 86.06 148 MET A N 1
ATOM 1217 C CA . MET A 1 148 ? 0.171 6.307 -4.759 1.00 86.06 148 MET A CA 1
ATOM 1218 C C . MET A 1 148 ? 0.561 5.129 -3.861 1.00 86.06 148 MET A C 1
ATOM 1220 O O . MET A 1 148 ? -0.008 5.002 -2.783 1.00 86.06 148 MET A O 1
ATOM 1224 N N . LEU A 1 149 ? 1.557 4.324 -4.252 1.00 85.31 149 LEU A N 1
ATOM 1225 C CA . LEU A 1 149 ? 2.078 3.236 -3.413 1.00 85.31 149 LEU A CA 1
ATOM 1226 C C . LEU A 1 149 ? 2.537 3.761 -2.046 1.00 85.31 149 LEU A C 1
ATOM 1228 O O . LEU A 1 149 ? 2.088 3.263 -1.019 1.00 85.31 149 LEU A O 1
ATOM 1232 N N . VAL A 1 150 ? 3.348 4.822 -2.027 1.00 84.50 150 VAL A N 1
ATOM 1233 C CA . VAL A 1 150 ? 3.822 5.440 -0.775 1.00 84.50 150 VAL A CA 1
ATOM 1234 C C . VAL A 1 150 ? 2.661 5.985 0.063 1.00 84.50 150 VAL A C 1
ATOM 1236 O O . VAL A 1 150 ? 2.628 5.789 1.274 1.00 84.50 150 VAL A O 1
ATOM 1239 N N . ALA A 1 151 ? 1.678 6.625 -0.573 1.00 86.56 151 ALA A N 1
ATOM 1240 C CA . ALA A 1 151 ? 0.504 7.151 0.117 1.00 86.56 151 ALA A CA 1
ATOM 1241 C C . ALA A 1 151 ? -0.372 6.042 0.722 1.00 86.56 151 ALA A C 1
ATOM 1243 O O . ALA A 1 151 ? -1.000 6.252 1.755 1.00 86.56 151 ALA A O 1
ATOM 1244 N N . THR A 1 152 ? -0.416 4.850 0.115 1.00 82.00 152 THR A N 1
ATOM 1245 C CA . THR A 1 152 ? -1.179 3.715 0.671 1.00 82.00 152 THR A CA 1
ATOM 1246 C C . THR A 1 152 ? -0.569 3.147 1.944 1.00 82.00 152 THR A C 1
ATOM 1248 O O . THR A 1 152 ? -1.272 2.525 2.737 1.00 82.00 152 THR A O 1
ATOM 1251 N N . THR A 1 153 ? 0.719 3.399 2.158 1.00 85.19 153 THR A N 1
ATOM 1252 C CA . THR A 1 153 ? 1.425 3.049 3.384 1.00 85.19 153 THR A CA 1
ATOM 1253 C C . THR A 1 153 ? 1.537 4.221 4.349 1.00 85.19 153 THR A C 1
ATOM 1255 O O . THR A 1 153 ? 2.296 4.109 5.292 1.00 85.19 153 THR A O 1
ATOM 1258 N N . ASP A 1 154 ? 0.829 5.336 4.149 1.00 90.75 154 ASP A N 1
ATOM 1259 C CA . ASP A 1 154 ? 0.816 6.440 5.115 1.00 90.75 154 ASP A CA 1
ATOM 1260 C C . ASP A 1 154 ? 0.071 6.037 6.404 1.00 90.75 154 ASP A C 1
ATOM 1262 O O . ASP A 1 154 ? -0.927 5.309 6.359 1.00 90.75 154 ASP A O 1
ATOM 1266 N N . PHE A 1 155 ? 0.545 6.512 7.559 1.00 91.31 155 PHE A N 1
ATOM 1267 C CA . PHE A 1 155 ? -0.038 6.193 8.861 1.00 91.31 155 PHE A CA 1
ATOM 1268 C C . PHE A 1 155 ? -1.511 6.604 8.964 1.00 91.31 155 PHE A C 1
ATOM 1270 O O . PHE A 1 155 ? -2.330 5.813 9.435 1.00 91.31 155 PHE A O 1
ATOM 1277 N N . ASP A 1 156 ? -1.876 7.794 8.487 1.00 90.88 156 ASP A N 1
ATOM 1278 C CA . ASP A 1 156 ? -3.254 8.282 8.595 1.00 90.88 156 ASP A CA 1
ATOM 1279 C C . ASP A 1 156 ? -4.194 7.454 7.710 1.00 90.88 156 ASP A C 1
ATOM 1281 O O . ASP A 1 156 ? -5.289 7.061 8.127 1.00 90.88 156 ASP A O 1
ATOM 1285 N N . VAL A 1 157 ? -3.734 7.108 6.504 1.00 90.19 157 VAL A N 1
ATOM 1286 C CA . VAL A 1 157 ? -4.461 6.234 5.571 1.00 90.19 157 VAL A CA 1
ATOM 1287 C C . VAL A 1 157 ? -4.640 4.839 6.172 1.00 90.19 157 VAL A C 1
ATOM 1289 O O . VAL A 1 157 ? -5.737 4.275 6.119 1.00 90.19 157 VAL A O 1
ATOM 1292 N N . PHE A 1 158 ? -3.598 4.305 6.810 1.00 92.31 158 PHE A N 1
ATOM 1293 C CA . PHE A 1 158 ? -3.653 3.044 7.538 1.00 92.31 158 PHE A CA 1
ATOM 1294 C C . PHE A 1 158 ? -4.679 3.084 8.683 1.00 92.31 158 PHE A C 1
ATOM 1296 O O . PHE A 1 158 ? -5.511 2.182 8.789 1.00 92.31 158 PHE A O 1
ATOM 1303 N N . VAL A 1 159 ? -4.684 4.130 9.515 1.00 92.69 159 VAL A N 1
ATOM 1304 C CA . VAL A 1 159 ? -5.649 4.262 10.621 1.00 92.69 159 VAL A CA 1
ATOM 1305 C C . VAL A 1 159 ? -7.082 4.302 10.087 1.00 92.69 159 VAL A C 1
ATOM 1307 O O . VAL A 1 159 ? -7.954 3.609 10.618 1.00 92.69 159 VAL A O 1
ATOM 1310 N N . ILE A 1 160 ? -7.333 5.058 9.012 1.00 91.50 160 ILE A N 1
ATOM 1311 C CA . ILE A 1 160 ? -8.646 5.113 8.353 1.00 91.50 160 ILE A CA 1
ATOM 1312 C C . ILE A 1 160 ? -9.066 3.718 7.873 1.00 91.50 160 ILE A C 1
ATOM 1314 O O . ILE A 1 160 ? -10.187 3.287 8.153 1.00 91.50 160 ILE A O 1
ATOM 1318 N N . MET A 1 161 ? -8.170 2.985 7.205 1.00 92.19 161 MET A N 1
ATOM 1319 C CA . MET A 1 161 ? -8.424 1.615 6.750 1.00 92.19 161 MET A CA 1
ATOM 1320 C C . MET A 1 161 ? -8.804 0.690 7.919 1.00 92.19 161 MET A C 1
ATOM 1322 O O . MET A 1 161 ? -9.774 -0.065 7.824 1.00 92.19 161 MET A O 1
ATOM 1326 N N . MET A 1 162 ? -8.090 0.766 9.044 1.00 94.38 162 MET A N 1
ATOM 1327 C CA . MET A 1 162 ? -8.348 -0.077 10.216 1.00 94.38 162 MET A CA 1
ATOM 1328 C C . MET A 1 162 ? -9.682 0.251 10.898 1.00 94.38 162 MET A C 1
ATOM 1330 O O . MET A 1 162 ? -10.419 -0.662 11.282 1.00 94.38 162 MET A O 1
ATOM 1334 N N . LYS A 1 163 ? -10.038 1.538 11.002 1.00 93.31 163 LYS A N 1
ATOM 1335 C CA . LYS A 1 163 ? -11.351 1.967 11.513 1.00 93.31 163 LYS A CA 1
ATOM 1336 C C . LYS A 1 163 ? -12.487 1.439 10.631 1.00 93.31 163 LYS A C 1
ATOM 1338 O O . LYS A 1 163 ? -13.435 0.853 11.152 1.00 93.31 163 LYS A O 1
ATOM 1343 N N . GLN A 1 164 ? -12.354 1.554 9.308 1.00 91.62 164 GLN A N 1
ATOM 1344 C CA . GLN A 1 164 ? -13.344 1.031 8.358 1.00 91.62 164 GLN A CA 1
ATOM 1345 C C . GLN A 1 164 ? -13.495 -0.494 8.448 1.00 91.62 164 GLN A C 1
ATOM 1347 O O . GLN A 1 164 ? -14.612 -1.009 8.389 1.00 91.62 164 GLN A O 1
ATOM 1352 N N . ALA A 1 165 ? -12.391 -1.227 8.625 1.00 92.94 165 ALA A N 1
ATOM 1353 C CA . ALA A 1 165 ? -12.434 -2.674 8.824 1.00 92.94 165 ALA A CA 1
ATOM 1354 C C . ALA A 1 165 ? -13.231 -3.055 10.082 1.00 92.94 165 ALA A C 1
ATOM 1356 O O . ALA A 1 165 ? -14.082 -3.943 10.027 1.00 92.94 165 ALA A O 1
ATOM 1357 N N . LYS A 1 166 ? -13.042 -2.326 11.191 1.00 94.06 166 LYS A N 1
ATOM 1358 C CA . LYS A 1 166 ? -13.813 -2.540 12.426 1.00 94.06 166 LYS A CA 1
ATOM 1359 C C . LYS A 1 166 ? -15.305 -2.273 12.236 1.00 94.06 166 LYS A C 1
ATOM 1361 O O . LYS A 1 166 ? -16.133 -3.049 12.714 1.00 94.06 166 LYS A O 1
ATOM 1366 N N . GLU A 1 167 ? -15.662 -1.188 11.552 1.00 93.00 167 GLU A N 1
ATOM 1367 C CA . GLU A 1 167 ? -17.063 -0.860 11.267 1.00 93.00 167 GLU A CA 1
ATOM 1368 C C . GLU A 1 167 ? -17.747 -1.942 10.434 1.00 93.00 167 GLU A C 1
ATOM 1370 O O . GLU A 1 167 ? -18.859 -2.365 10.754 1.00 93.00 167 GLU A O 1
ATOM 1375 N N . ALA A 1 168 ? -17.073 -2.417 9.389 1.00 90.00 168 ALA A N 1
ATOM 1376 C CA . ALA A 1 168 ? -17.611 -3.440 8.509 1.00 90.00 168 ALA A CA 1
ATOM 1377 C C . ALA A 1 168 ? -17.739 -4.802 9.217 1.00 90.00 168 ALA A C 1
ATOM 1379 O O . ALA A 1 168 ? -18.795 -5.427 9.130 1.00 90.00 168 ALA A O 1
ATOM 1380 N N . LYS A 1 169 ? -16.750 -5.196 10.032 1.00 89.00 169 LYS A N 1
ATOM 1381 C CA . LYS A 1 169 ? -16.828 -6.374 10.916 1.00 89.00 169 LYS A CA 1
ATOM 1382 C C . LYS A 1 169 ? -18.022 -6.298 11.873 1.00 89.00 169 LYS A C 1
ATOM 1384 O O . LYS A 1 169 ? -18.754 -7.270 12.057 1.00 89.00 169 LYS A O 1
ATOM 1389 N N . ALA A 1 170 ? -18.270 -5.123 12.456 1.00 88.31 170 ALA A N 1
ATOM 1390 C CA . ALA A 1 170 ? -19.415 -4.900 13.337 1.00 88.31 170 ALA A CA 1
ATOM 1391 C C . ALA A 1 170 ? -20.765 -4.906 12.593 1.00 88.31 170 ALA A C 1
ATOM 1393 O O . ALA A 1 170 ? -21.786 -5.258 13.188 1.00 88.31 170 ALA A O 1
ATOM 1394 N N . ALA A 1 171 ? -20.795 -4.497 11.322 1.00 86.19 171 ALA A N 1
ATOM 1395 C CA . ALA A 1 171 ? -21.990 -4.549 10.484 1.00 86.19 171 ALA A CA 1
ATOM 1396 C C . ALA A 1 171 ? -22.340 -5.991 10.085 1.00 86.19 171 ALA A C 1
ATOM 1398 O O . ALA A 1 171 ? -23.507 -6.372 10.184 1.00 86.19 171 ALA A O 1
ATOM 1399 N N . ASP A 1 172 ? -21.341 -6.796 9.718 1.00 80.12 172 ASP A N 1
ATOM 1400 C CA . ASP A 1 172 ? -21.520 -8.211 9.374 1.00 80.12 172 ASP A CA 1
ATOM 1401 C C . ASP A 1 172 ? -22.046 -9.009 10.584 1.00 80.12 172 ASP A C 1
ATOM 1403 O O . ASP A 1 172 ? -23.040 -9.725 10.464 1.00 80.12 172 ASP A O 1
ATOM 1407 N N . ALA A 1 173 ? -21.505 -8.771 11.787 1.00 77.75 173 ALA A N 1
ATOM 1408 C CA . ALA A 1 173 ? -21.986 -9.397 13.026 1.00 77.75 173 ALA A CA 1
ATOM 1409 C C . ALA A 1 173 ? -23.446 -9.042 13.388 1.00 77.75 173 ALA A C 1
ATOM 1411 O O . ALA A 1 173 ? -24.129 -9.804 14.069 1.00 77.75 173 ALA A O 1
ATOM 1412 N N . LYS A 1 174 ? -23.950 -7.881 12.946 1.00 68.19 174 LYS A N 1
ATOM 1413 C CA . LYS A 1 174 ? -25.355 -7.472 13.144 1.00 68.19 174 LYS A CA 1
ATOM 1414 C C . LYS A 1 174 ? -26.291 -8.018 12.061 1.00 68.19 174 LYS A C 1
ATOM 1416 O O . LYS A 1 174 ? -27.503 -8.029 12.268 1.00 68.19 174 LYS A O 1
ATOM 1421 N N . GLY A 1 175 ? -25.751 -8.437 10.915 1.00 59.41 175 GLY A N 1
ATOM 1422 C CA . GLY A 1 175 ? -26.502 -8.980 9.782 1.00 59.41 175 GLY A CA 1
ATOM 1423 C C . GLY A 1 175 ? -26.915 -10.447 9.938 1.00 59.41 175 GLY A C 1
ATOM 1424 O O . GLY A 1 175 ? -27.882 -10.855 9.304 1.00 59.41 175 GLY A O 1
ATOM 1425 N N . GLU A 1 176 ? -26.243 -11.216 10.800 1.00 53.12 176 GLU A N 1
ATOM 1426 C CA . GLU A 1 176 ? -26.530 -12.644 11.043 1.00 53.12 176 GLU A CA 1
ATOM 1427 C C . GLU A 1 176 ? -27.698 -12.906 12.014 1.00 53.12 176 GLU A C 1
ATOM 1429 O O . GLU A 1 176 ? -28.072 -14.054 12.237 1.00 53.12 176 GLU A O 1
ATOM 1434 N N . PHE A 1 177 ? -28.320 -11.861 12.570 1.00 44.84 177 PHE A N 1
ATOM 1435 C CA . PHE A 1 177 ? -29.470 -11.982 13.473 1.00 44.84 177 PHE A CA 1
ATOM 1436 C C . PHE A 1 177 ? -30.769 -11.531 12.783 1.00 44.84 177 PHE A C 1
ATOM 1438 O O . PHE A 1 177 ? -31.385 -10.537 13.176 1.00 44.84 177 PHE A O 1
ATOM 1445 N N . LYS A 1 178 ? -31.173 -12.227 11.715 1.00 36.62 178 LYS A N 1
ATOM 1446 C CA . LYS A 1 178 ? -32.513 -12.121 11.116 1.00 36.62 178 LYS A CA 1
ATOM 1447 C C . LYS A 1 178 ? -33.018 -13.467 10.628 1.00 36.62 178 LYS A C 1
ATOM 1449 O O . LYS A 1 178 ? -32.231 -14.179 9.974 1.00 36.62 178 LYS A O 1
#

pLDDT: mean 74.59, std 23.68, range [29.89, 95.62]

Organism: NCBI:txid157072

Secondary structure (DSSP, 8-state):
--HHHHHHHHHHHHTT--PPP------------------------------SSPPPHHHHHHHHHHH-HHHHHHHHHHHHHHGGG--SS-----HHHHHHHHHHHHHHHHHHHHHHHHTT--HHHHHHHHHHHHHH-TTSHHHHHHHHHHHHT-HHHHHHHHHHHHHHHHHHHHHT--

Radius of gyration: 22.83 Å; Cα contacts (8 Å, |Δi|>4): 76; chains: 1; bounding box: 50×64×52 Å

Foldseek 3Di:
DCVLVVVVVVVVVVVVPPDDDDDDDDDDDDDDDDDDDDDDDPDPPPPPPPPPDPDDLLNVLLCCVPPPVVLVVVVLVLLLVPLPPADLPDPDDDPVLVVSLVVVVVSLVVVSQVSQVVVVHGPVSNVVVLVVCCVVDVPDPSNVSVVVSVVCSDSVVVSVSSSVSVVVVVVVVVVVPD